Protein AF-A0A8T4FA66-F1 (afdb_monomer)

Nearest PDB structures (foldseek):
  6ud7-assembly1_A  TM=5.013E-01  e=2.055E-01  Homo sapiens
  6ue5-assembly1_A  TM=5.269E-01  e=3.145E-01  Homo sapiens
  5u9l-assembly1_A  TM=4.409E-01  e=9.986E-01  Arabidopsis thaliana
  8ow0-assembly1_P  TM=2.609E-01  e=1.438E+00  Saccharomyces cerevisiae

Sequence (186 aa):
MLCRDSMGVPYEITLELRCDGKPYGRVGERCGWQLARLAHGMTAARQDGDAHEAWPDPDDRFPGAADDGGELFAFRHRSRSIGMRGGELSCRLQTIRTWMPAQGHGHGEWRLMRRAFLEAWGSAGVGRRAVLTSGELGAFVADLVEEAEQRLGARYVGESAAVRAVCTEKQRNSNLIHEAGIAMRP

pLDDT: mean 71.39, std 19.0, range [23.16, 93.12]

Solvent-accessible surface area (backbone atoms only — not comparable to full-atom values): 10651 Å² total; per-residue (Å²): 118,77,63,39,47,102,84,68,45,53,30,52,28,30,36,34,33,26,44,91,88,38,87,34,31,45,22,19,74,52,36,28,52,62,46,52,53,47,34,51,36,34,54,47,27,55,68,37,68,74,43,39,78,81,29,72,52,59,42,40,19,52,59,72,86,86,62,85,47,49,77,79,47,74,27,47,39,85,69,90,61,92,82,67,64,53,8,34,42,33,31,33,40,40,66,43,82,43,79,41,77,41,96,62,98,58,77,52,46,81,39,81,44,38,38,36,41,38,36,39,33,23,54,85,70,56,72,47,61,34,79,28,41,33,58,57,47,37,50,55,39,44,53,49,47,50,52,41,51,53,52,58,71,74,52,74,83,87,71,78,43,74,32,78,44,75,54,67,87,56,74,82,85,68,87,79,80,87,80,93,73,86,81,82,77,135

Secondary structure (DSSP, 8-state):
--SB-TTS-B--EEEEEEETTEEEEEE-TT-HHHHHHHHHHHHHHHH-HHHHHH--SGGG--S-TTSSS-EEEEEE----STT----EEEEEEEEEEEEEPPSSSSPPEEEEEEEEEEEEE-TTS-EEEEEE-HHHHHHHHHHHHHHHHHHHHT--TT-PEEEEEEE----S--S-----------

Structure (mmCIF, N/CA/C/O backbone):
data_AF-A0A8T4FA66-F1
#
_entry.id   AF-A0A8T4FA66-F1
#
loop_
_atom_site.group_PDB
_atom_site.id
_atom_site.type_symbol
_atom_site.label_atom_id
_atom_site.label_alt_id
_atom_site.label_comp_id
_atom_site.label_asym_id
_atom_site.label_entity_id
_atom_site.label_seq_id
_atom_site.pdbx_PDB_ins_code
_atom_site.Cartn_x
_atom_site.Cartn_y
_atom_site.Cartn_z
_atom_site.occupancy
_atom_site.B_iso_or_equiv
_atom_site.auth_seq_id
_atom_site.auth_comp_id
_atom_site.auth_asym_id
_atom_site.auth_atom_id
_atom_site.pdbx_PDB_model_num
ATOM 1 N N . MET A 1 1 ? -22.210 11.579 13.241 1.00 43.28 1 MET A N 1
ATOM 2 C CA . MET A 1 1 ? -21.312 12.358 12.367 1.00 43.28 1 MET A CA 1
ATOM 3 C C . MET A 1 1 ? -20.501 11.341 11.581 1.00 43.28 1 MET A C 1
ATOM 5 O O . MET A 1 1 ? -19.884 10.496 12.214 1.00 43.28 1 MET A O 1
ATOM 9 N N . LEU A 1 2 ? -20.640 11.298 10.252 1.00 45.88 2 LEU A N 1
ATOM 10 C CA . LEU A 1 2 ? -19.888 10.369 9.398 1.00 45.88 2 LEU A CA 1
ATOM 11 C C . LEU A 1 2 ? -18.394 10.573 9.687 1.00 45.88 2 LEU A C 1
ATOM 13 O O . LEU A 1 2 ? -17.945 11.714 9.659 1.00 45.88 2 LEU A O 1
ATOM 17 N N . CYS A 1 3 ? -17.640 9.509 9.983 1.00 55.06 3 CYS A N 1
ATOM 18 C CA . CYS A 1 3 ? -16.186 9.559 10.216 1.00 55.06 3 CYS A CA 1
ATOM 19 C C . CYS A 1 3 ? -15.411 9.789 8.906 1.00 55.06 3 CYS A C 1
ATOM 21 O O . CYS A 1 3 ? -14.439 9.098 8.597 1.00 55.06 3 CYS A O 1
ATOM 23 N N . ARG A 1 4 ? -15.902 10.729 8.107 1.00 58.22 4 ARG A N 1
ATOM 24 C CA . ARG A 1 4 ? -15.324 11.218 6.873 1.00 58.22 4 ARG A CA 1
ATOM 25 C C . ARG A 1 4 ? -14.797 12.621 7.153 1.00 58.22 4 ARG A C 1
ATOM 27 O O . ARG A 1 4 ? -15.407 13.363 7.923 1.00 58.22 4 ARG A O 1
ATOM 34 N N . ASP A 1 5 ? -13.652 12.966 6.584 1.00 57.50 5 ASP A N 1
ATOM 35 C CA . ASP A 1 5 ? -13.175 14.345 6.626 1.00 57.50 5 ASP A CA 1
ATOM 36 C C . ASP A 1 5 ? -14.114 15.277 5.831 1.00 57.50 5 ASP A C 1
ATOM 38 O O . ASP A 1 5 ? -15.107 14.850 5.233 1.00 57.50 5 ASP A O 1
ATOM 42 N N . SER A 1 6 ? -13.806 16.573 5.812 1.00 53.62 6 SER A N 1
ATOM 43 C CA . SER A 1 6 ? -14.561 17.572 5.043 1.00 53.62 6 SER A CA 1
ATOM 44 C C . SER A 1 6 ? -14.588 17.305 3.530 1.00 53.62 6 SER A C 1
ATOM 46 O O . SER A 1 6 ? -15.354 17.951 2.823 1.00 53.62 6 SER A O 1
ATOM 48 N N . MET A 1 7 ? -13.770 16.370 3.038 1.00 57.56 7 MET A N 1
ATOM 49 C CA . MET A 1 7 ? -13.694 15.930 1.644 1.00 57.56 7 MET A CA 1
ATOM 50 C C . MET A 1 7 ? -14.422 14.596 1.411 1.00 57.56 7 MET A C 1
ATOM 52 O O . MET A 1 7 ? -14.402 14.068 0.302 1.00 57.56 7 MET A O 1
ATOM 56 N N . GLY A 1 8 ? -15.074 14.032 2.433 1.00 60.72 8 GLY A N 1
ATOM 57 C CA . GLY A 1 8 ? -15.782 12.762 2.326 1.00 60.72 8 GLY A CA 1
ATOM 58 C C . GLY A 1 8 ? -14.889 11.524 2.478 1.00 60.72 8 GLY A C 1
ATOM 59 O O . GLY A 1 8 ? -15.385 10.420 2.254 1.00 60.72 8 GLY A O 1
ATOM 60 N N . VAL A 1 9 ? -13.620 11.660 2.879 1.00 60.72 9 VAL A N 1
ATOM 61 C CA . VAL A 1 9 ? -12.661 10.546 2.967 1.00 60.72 9 VAL A CA 1
ATOM 62 C C . VAL A 1 9 ? -12.698 9.892 4.354 1.00 60.72 9 VAL A C 1
ATOM 64 O O . VAL A 1 9 ? -12.578 10.598 5.357 1.00 60.72 9 VAL A O 1
ATOM 67 N N . PRO A 1 10 ? -12.829 8.554 4.448 1.00 60.53 10 PRO A N 1
ATOM 68 C CA . PRO A 1 10 ? -12.681 7.793 5.687 1.00 60.53 10 PRO A CA 1
ATOM 69 C C . PRO A 1 10 ? -11.457 8.197 6.509 1.00 60.53 10 PRO A C 1
ATOM 71 O O . PRO A 1 10 ? -10.326 8.102 6.039 1.00 60.53 10 PRO A O 1
ATOM 74 N N . TYR A 1 11 ? -11.666 8.619 7.752 1.00 63.75 11 TYR A N 1
ATOM 75 C CA . TYR A 1 11 ? -10.594 9.205 8.553 1.00 63.75 11 TYR A CA 1
ATOM 76 C C . TYR A 1 11 ? -10.276 8.384 9.819 1.00 63.75 11 TYR A C 1
ATOM 78 O O . TYR A 1 11 ? -9.102 8.222 10.138 1.00 63.75 11 TYR A O 1
ATOM 86 N N . GLU A 1 12 ? -11.265 7.779 10.493 1.00 68.25 12 GLU A N 1
ATOM 87 C CA . GLU A 1 12 ? -11.091 6.950 11.709 1.00 68.25 12 GLU A CA 1
ATOM 88 C C . GLU A 1 12 ? -11.005 5.450 11.403 1.00 68.25 12 GLU A C 1
ATOM 90 O O . GLU A 1 12 ? -11.865 4.651 11.780 1.00 68.25 12 GLU A O 1
ATOM 95 N N . ILE A 1 13 ? -9.939 5.064 10.708 1.00 75.06 13 ILE A N 1
ATOM 96 C CA . ILE A 1 13 ? -9.615 3.655 10.466 1.00 75.06 13 ILE A CA 1
ATOM 97 C C . ILE A 1 13 ? -8.474 3.254 11.392 1.00 75.06 13 ILE A C 1
ATOM 99 O O . ILE A 1 13 ? -7.490 3.987 11.492 1.00 75.06 13 ILE A O 1
ATOM 103 N N . THR A 1 14 ? -8.618 2.101 12.043 1.00 81.25 14 THR A N 1
ATOM 104 C CA . THR A 1 14 ? -7.542 1.397 12.749 1.00 81.25 14 THR A CA 1
ATOM 105 C C . THR A 1 14 ? -7.338 0.056 12.059 1.00 81.25 14 THR A C 1
ATOM 107 O O . THR A 1 14 ? -8.295 -0.673 11.806 1.00 81.25 14 THR A O 1
ATOM 110 N N . LEU A 1 15 ? -6.095 -0.301 11.761 1.00 81.69 15 LEU A N 1
ATOM 111 C CA . LEU A 1 15 ? -5.782 -1.572 11.118 1.00 81.69 15 LEU A CA 1
ATOM 112 C C . LEU A 1 15 ? -5.568 -2.660 12.172 1.00 81.69 15 LEU A C 1
ATOM 114 O O . LEU A 1 15 ? -4.794 -2.491 13.112 1.00 81.69 15 LEU A O 1
ATOM 118 N N . GLU A 1 16 ? -6.224 -3.798 11.996 1.00 82.81 16 GLU A N 1
ATOM 119 C CA . GLU A 1 16 ? -5.928 -5.055 12.671 1.00 82.81 16 GLU A CA 1
ATOM 120 C C . GLU A 1 16 ? -5.018 -5.897 11.781 1.00 82.81 16 GLU A C 1
ATOM 122 O O . GLU A 1 16 ? -5.417 -6.365 10.715 1.00 82.81 16 GLU A O 1
ATOM 127 N N . LEU A 1 17 ? -3.792 -6.128 12.237 1.00 79.31 17 LEU A N 1
ATOM 128 C CA . LEU A 1 17 ? -2.862 -7.023 11.568 1.00 79.31 17 LEU A CA 1
ATOM 129 C C . LEU A 1 17 ? -3.240 -8.470 11.885 1.00 79.31 17 LEU A C 1
ATOM 131 O O . LEU A 1 17 ? -3.469 -8.818 13.051 1.00 79.31 17 LEU A O 1
ATOM 135 N N . ARG A 1 18 ? -3.255 -9.329 10.865 1.00 79.69 18 ARG A N 1
ATOM 136 C CA . ARG A 1 18 ? -3.437 -10.778 11.011 1.00 79.69 18 ARG A CA 1
ATOM 137 C C . ARG A 1 18 ? -2.313 -11.533 10.308 1.00 79.69 18 ARG A C 1
ATOM 139 O O . ARG A 1 18 ? -1.946 -11.196 9.187 1.00 79.69 18 ARG A O 1
ATOM 146 N N . CYS A 1 19 ? -1.812 -12.578 10.958 1.00 72.62 19 CYS A N 1
ATOM 147 C CA . CYS A 1 19 ? -0.835 -13.520 10.409 1.00 72.62 19 CYS A CA 1
ATOM 148 C C . CYS A 1 19 ? -1.445 -14.919 10.499 1.00 72.62 19 CYS A C 1
ATOM 150 O O . CYS A 1 19 ? -1.882 -15.314 11.580 1.00 72.62 19 CYS A O 1
ATOM 152 N N . ASP A 1 20 ? -1.536 -15.638 9.380 1.00 75.81 20 ASP A N 1
ATOM 153 C CA . ASP A 1 20 ? -2.126 -16.989 9.314 1.00 75.81 20 ASP A CA 1
ATOM 154 C C . ASP A 1 20 ? -3.518 -17.070 9.965 1.00 75.81 20 ASP A C 1
ATOM 156 O O . ASP A 1 20 ? -3.844 -17.973 10.736 1.00 75.81 20 ASP A O 1
ATOM 160 N N . GLY A 1 21 ? -4.331 -16.036 9.729 1.00 71.00 21 GLY A N 1
ATOM 161 C CA . GLY A 1 21 ? -5.666 -15.913 10.306 1.00 71.00 21 GLY A CA 1
ATOM 162 C C . GLY A 1 21 ? -5.701 -15.587 11.804 1.00 71.00 21 GLY A C 1
ATOM 163 O O . GLY A 1 21 ? -6.797 -15.397 12.326 1.00 71.00 21 GLY A O 1
ATOM 164 N N . LYS A 1 22 ? -4.567 -15.451 12.502 1.00 72.38 22 LYS A N 1
ATOM 165 C CA . LYS A 1 22 ? -4.496 -15.092 13.929 1.00 72.38 22 LYS A CA 1
ATOM 166 C C . LYS A 1 22 ? -4.246 -13.590 14.120 1.00 72.38 22 LYS A C 1
ATOM 168 O O . LYS A 1 22 ? -3.501 -13.004 13.333 1.00 72.38 22 LYS A O 1
ATOM 173 N N . PRO A 1 23 ? -4.836 -12.945 15.147 1.00 77.56 23 PRO A N 1
ATOM 174 C CA . PRO A 1 23 ? -4.519 -11.561 15.489 1.00 77.56 23 PRO A CA 1
ATOM 175 C C . PRO A 1 23 ? -3.025 -11.390 15.766 1.00 77.56 23 PRO A C 1
ATOM 177 O O . PRO A 1 23 ? -2.442 -12.146 16.539 1.00 77.56 23 PRO A O 1
ATOM 180 N N . TYR A 1 24 ? -2.424 -10.395 15.127 1.00 72.06 24 TYR A N 1
ATOM 181 C CA . TYR A 1 24 ? -0.988 -10.139 15.168 1.00 72.06 24 TYR A CA 1
ATOM 182 C C . TYR A 1 24 ? -0.663 -8.773 15.788 1.00 72.06 24 TYR A C 1
ATOM 184 O O . TYR A 1 24 ? 0.338 -8.623 16.487 1.00 72.06 24 TYR A O 1
ATOM 192 N N . GLY A 1 25 ? -1.536 -7.780 15.603 1.00 76.19 25 GLY A N 1
ATOM 193 C CA . GLY A 1 25 ? -1.386 -6.456 16.199 1.00 76.19 25 GLY A CA 1
ATOM 194 C C . GLY A 1 25 ? -2.488 -5.490 15.777 1.00 76.19 25 GLY A C 1
ATOM 195 O O . GLY A 1 25 ? -3.351 -5.829 14.972 1.00 76.19 25 GLY A O 1
ATOM 196 N N . ARG A 1 26 ? -2.448 -4.274 16.322 1.00 81.81 26 ARG A N 1
ATOM 197 C CA . ARG A 1 26 ? -3.286 -3.145 15.901 1.00 81.81 26 ARG A CA 1
ATOM 198 C C . ARG A 1 26 ? -2.402 -1.945 15.620 1.00 81.81 26 ARG A C 1
ATOM 200 O O . ARG A 1 26 ? -1.491 -1.695 16.405 1.00 81.81 26 ARG A O 1
ATOM 207 N N . VAL A 1 27 ? -2.652 -1.229 14.528 1.00 78.44 27 VAL A N 1
ATOM 208 C CA . VAL A 1 27 ? -1.818 -0.104 14.080 1.00 78.44 27 VAL A CA 1
ATOM 209 C C . VAL A 1 27 ? -2.643 1.001 13.437 1.00 78.44 27 VAL A C 1
ATOM 211 O O . VAL A 1 27 ? -3.772 0.775 13.009 1.00 78.44 27 VAL A O 1
ATOM 214 N N . GLY A 1 28 ? -2.044 2.189 13.324 1.00 72.44 28 GLY A N 1
ATOM 215 C CA . GLY A 1 28 ? -2.547 3.233 12.438 1.00 72.44 28 GLY A CA 1
ATOM 216 C C . GLY A 1 28 ? -3.890 3.795 12.873 1.00 72.44 28 GLY A C 1
ATOM 217 O O . GLY A 1 28 ? -4.814 3.812 12.077 1.00 72.44 28 GLY A O 1
ATOM 218 N N . GLU A 1 29 ? -4.010 4.263 14.114 1.00 71.00 29 GLU A N 1
ATOM 219 C CA . GLU A 1 29 ? -5.183 5.042 14.518 1.00 71.00 29 GLU A CA 1
ATOM 220 C C . GLU A 1 29 ? -5.330 6.268 13.609 1.00 71.00 29 GLU A C 1
ATOM 222 O O . GLU A 1 29 ? -4.410 7.085 13.503 1.00 71.00 29 GLU A O 1
ATOM 227 N N . ARG A 1 30 ? -6.501 6.399 12.982 1.00 72.81 30 ARG A N 1
ATOM 228 C CA . ARG A 1 30 ? -6.841 7.483 12.050 1.00 72.81 30 ARG A CA 1
ATOM 229 C C . ARG A 1 30 ? -6.016 7.469 10.750 1.00 72.81 30 ARG A C 1
ATOM 231 O O . ARG A 1 30 ? -5.709 8.522 10.193 1.00 72.81 30 ARG A O 1
ATOM 238 N N . CYS A 1 31 ? -5.635 6.285 10.261 1.00 78.00 31 CYS A N 1
ATOM 239 C CA . CYS A 1 31 ? -4.788 6.143 9.066 1.00 78.00 31 CYS A CA 1
ATOM 240 C C . CYS A 1 31 ? -5.527 6.251 7.720 1.00 78.00 31 CYS A C 1
ATOM 242 O O . CYS A 1 31 ? -4.887 6.207 6.670 1.00 78.00 31 CYS A O 1
ATOM 244 N N . GLY A 1 32 ? -6.853 6.408 7.733 1.00 77.56 32 GLY A N 1
ATOM 245 C CA . GLY A 1 32 ? -7.694 6.297 6.540 1.00 77.56 32 GLY A CA 1
ATOM 246 C C . GLY A 1 32 ? -7.316 7.233 5.395 1.00 77.56 32 GLY A C 1
ATOM 247 O O . GLY A 1 32 ? -7.138 6.793 4.260 1.00 77.56 32 GLY A O 1
ATOM 248 N N . TRP A 1 33 ? -7.068 8.504 5.711 1.00 79.44 33 TRP A N 1
ATOM 249 C CA . TRP A 1 33 ? -6.617 9.486 4.724 1.00 79.44 33 TRP A CA 1
ATOM 250 C C . TRP A 1 33 ? -5.273 9.103 4.086 1.00 79.44 33 TRP A C 1
ATOM 252 O O . TRP A 1 33 ? -5.082 9.265 2.883 1.00 79.44 33 TRP A O 1
ATOM 262 N N . GLN A 1 34 ? -4.342 8.554 4.873 1.00 83.38 34 GLN A N 1
ATOM 263 C CA . GLN A 1 34 ? -3.030 8.151 4.367 1.00 83.38 34 GLN A CA 1
ATOM 264 C C . GLN A 1 34 ? -3.130 6.930 3.442 1.00 83.38 34 GLN A C 1
ATOM 266 O O . GLN A 1 34 ? -2.416 6.888 2.442 1.00 83.38 34 GLN A O 1
ATOM 271 N N . LEU A 1 35 ? -4.033 5.984 3.731 1.00 83.50 35 LEU A N 1
ATOM 272 C CA . LEU A 1 35 ? -4.330 4.847 2.850 1.00 83.50 35 LEU A CA 1
ATOM 273 C C . LEU A 1 35 ? -4.950 5.306 1.527 1.00 83.50 35 LEU A C 1
ATOM 275 O O . LEU A 1 35 ? -4.456 4.936 0.466 1.00 83.50 35 LEU A O 1
ATOM 279 N N . ALA A 1 36 ? -5.966 6.171 1.580 1.00 84.44 36 ALA A N 1
ATOM 280 C CA . ALA A 1 36 ? -6.614 6.706 0.383 1.00 84.44 36 ALA A CA 1
ATOM 281 C C . ALA A 1 36 ? -5.631 7.506 -0.490 1.00 84.44 36 ALA A C 1
ATOM 283 O O . ALA A 1 36 ? -5.560 7.309 -1.705 1.00 84.44 36 ALA A O 1
ATOM 284 N N . ARG A 1 37 ? -4.802 8.359 0.131 1.00 86.69 37 ARG A N 1
ATOM 285 C CA . ARG A 1 37 ? -3.749 9.106 -0.571 1.00 86.69 37 ARG A CA 1
ATOM 286 C C . ARG A 1 37 ? -2.736 8.172 -1.233 1.00 86.69 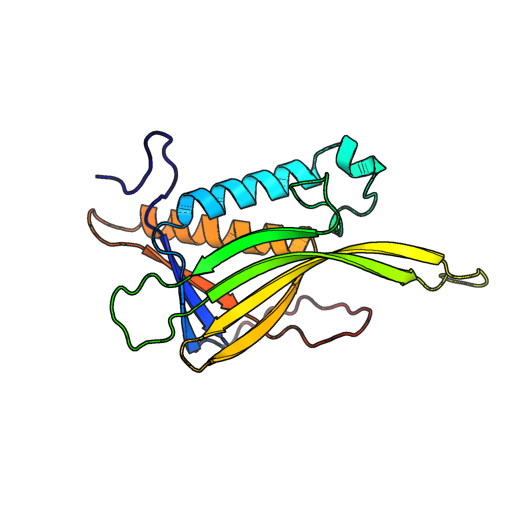37 ARG A C 1
ATOM 288 O O . ARG A 1 37 ? -2.316 8.434 -2.357 1.00 86.69 37 ARG A O 1
ATOM 295 N N . LEU A 1 38 ? -2.340 7.098 -0.550 1.00 89.56 38 LEU A N 1
ATOM 296 C CA . LEU A 1 38 ? -1.414 6.113 -1.100 1.00 89.56 38 LEU A CA 1
ATOM 297 C C . LEU A 1 38 ? -2.034 5.350 -2.277 1.00 89.56 38 LEU A C 1
ATOM 299 O O . LEU A 1 38 ? -1.375 5.228 -3.303 1.00 89.56 38 LEU A O 1
ATOM 303 N N . ALA A 1 39 ? -3.289 4.903 -2.172 1.00 89.25 39 ALA A N 1
ATOM 304 C CA . ALA A 1 39 ? -4.000 4.223 -3.260 1.00 89.25 39 ALA A CA 1
ATOM 305 C C . ALA A 1 39 ? -4.048 5.085 -4.532 1.00 89.25 39 ALA A C 1
ATOM 307 O O . ALA A 1 39 ? -3.729 4.625 -5.634 1.00 89.25 39 ALA A O 1
ATOM 308 N N . HIS A 1 40 ? -4.382 6.368 -4.365 1.00 88.38 40 HIS A N 1
ATOM 309 C CA . HIS A 1 40 ? -4.397 7.324 -5.465 1.00 88.38 40 HIS A CA 1
ATOM 310 C C . HIS A 1 40 ? -2.996 7.528 -6.059 1.00 88.38 40 HIS A C 1
ATOM 312 O O . HIS A 1 40 ? -2.827 7.456 -7.273 1.00 88.38 40 HIS A O 1
ATOM 318 N N . GLY A 1 41 ? -1.976 7.696 -5.211 1.00 89.50 41 GLY A N 1
ATOM 319 C CA . GLY A 1 41 ? -0.586 7.837 -5.648 1.00 89.50 41 GLY A CA 1
ATOM 320 C C . GLY A 1 41 ? -0.052 6.613 -6.400 1.00 89.50 41 GLY A C 1
ATOM 321 O O . GLY A 1 41 ? 0.636 6.776 -7.402 1.00 89.50 41 GLY A O 1
ATOM 322 N N . MET A 1 42 ? -0.396 5.395 -5.967 1.00 90.94 42 MET A N 1
ATOM 323 C CA . MET A 1 42 ? -0.040 4.157 -6.675 1.00 90.94 42 MET A CA 1
ATOM 324 C C . MET A 1 42 ? -0.686 4.098 -8.062 1.00 90.94 42 MET A C 1
ATOM 326 O O . MET A 1 42 ? -0.027 3.742 -9.036 1.00 90.94 42 MET A O 1
ATOM 330 N N . THR A 1 43 ? -1.960 4.483 -8.160 1.00 89.50 43 THR A N 1
ATOM 331 C CA . THR A 1 43 ? -2.686 4.525 -9.437 1.00 89.50 43 THR A CA 1
ATOM 332 C C . THR A 1 43 ? -2.060 5.544 -10.385 1.00 89.50 43 THR A C 1
ATOM 334 O O . THR A 1 43 ? -1.745 5.207 -11.525 1.00 89.50 43 THR A O 1
ATOM 337 N N . ALA A 1 44 ? -1.809 6.760 -9.890 1.00 88.25 44 ALA A N 1
ATOM 338 C CA . ALA A 1 44 ? -1.185 7.828 -10.660 1.00 88.25 44 ALA A CA 1
ATOM 339 C C . ALA A 1 44 ? 0.214 7.427 -11.148 1.00 88.25 44 ALA A C 1
ATOM 341 O O . ALA A 1 44 ? 0.481 7.512 -12.339 1.00 88.25 44 ALA A O 1
ATOM 342 N N . ALA A 1 45 ? 1.072 6.891 -10.274 1.00 88.25 45 ALA A N 1
ATOM 343 C CA . ALA A 1 45 ? 2.435 6.495 -10.637 1.00 88.25 45 ALA A CA 1
ATOM 344 C C . ALA A 1 45 ? 2.489 5.425 -11.741 1.00 88.25 45 ALA A C 1
ATOM 346 O O . ALA A 1 45 ? 3.432 5.387 -12.526 1.00 88.25 45 ALA A O 1
ATOM 347 N N . ARG A 1 46 ? 1.484 4.545 -11.816 1.00 86.81 46 ARG A N 1
ATOM 348 C CA . ARG A 1 46 ? 1.408 3.514 -12.861 1.00 86.81 46 ARG A CA 1
ATOM 349 C C . ARG A 1 46 ? 0.934 4.067 -14.207 1.00 86.81 46 ARG A C 1
ATOM 351 O O . ARG A 1 46 ? 1.306 3.506 -15.238 1.00 86.81 46 ARG A O 1
ATOM 358 N N . GLN A 1 47 ? 0.126 5.126 -14.183 1.00 84.88 47 GLN A N 1
ATOM 359 C CA . GLN A 1 47 ? -0.437 5.793 -15.362 1.00 84.88 47 GLN A CA 1
ATOM 360 C C . GLN A 1 47 ? 0.441 6.938 -15.887 1.00 84.88 47 GLN A C 1
ATOM 362 O O . GLN A 1 47 ? 0.304 7.308 -17.050 1.00 84.88 47 GLN A O 1
ATOM 367 N N . ASP A 1 48 ? 1.315 7.489 -15.045 1.00 78.25 48 ASP A N 1
ATOM 368 C CA . ASP A 1 48 ? 2.185 8.613 -15.376 1.00 78.25 48 ASP A CA 1
ATOM 369 C C . ASP A 1 48 ? 3.189 8.250 -16.483 1.00 78.25 48 ASP A C 1
ATOM 371 O O . ASP A 1 48 ? 3.927 7.262 -16.391 1.00 78.25 48 ASP A O 1
ATOM 375 N N . GLY A 1 49 ? 3.190 9.063 -17.540 1.00 66.31 49 GLY A N 1
ATOM 376 C CA . GLY A 1 49 ? 4.059 8.906 -18.701 1.00 66.31 49 GLY A CA 1
ATOM 377 C C . GLY A 1 49 ? 5.519 9.224 -18.389 1.00 66.31 49 GLY A C 1
ATOM 378 O O . GLY A 1 49 ? 6.400 8.563 -18.925 1.00 66.31 49 GLY A O 1
ATOM 379 N N . ASP A 1 50 ? 5.800 10.137 -17.460 1.00 68.44 50 ASP A N 1
ATOM 380 C CA . ASP A 1 50 ? 7.184 10.490 -17.116 1.00 68.44 50 ASP A CA 1
ATOM 381 C C . ASP A 1 50 ? 7.847 9.367 -16.297 1.00 68.44 50 ASP A C 1
ATOM 383 O O . ASP A 1 50 ? 9.020 9.028 -16.476 1.00 68.44 50 ASP A O 1
ATOM 387 N N . ALA A 1 51 ? 7.064 8.690 -15.449 1.00 67.56 51 ALA A N 1
ATOM 388 C CA . ALA A 1 51 ? 7.502 7.480 -14.757 1.00 67.56 51 ALA A CA 1
ATOM 389 C C . ALA A 1 51 ? 7.772 6.312 -15.723 1.00 67.56 51 ALA A C 1
ATOM 391 O O . ALA A 1 51 ? 8.533 5.410 -15.371 1.00 67.56 51 ALA A O 1
ATOM 392 N N . HIS A 1 52 ? 7.183 6.318 -16.925 1.00 67.75 52 HIS A N 1
ATOM 393 C CA . HIS A 1 52 ? 7.407 5.294 -17.946 1.00 67.75 52 HIS A CA 1
ATOM 394 C C . HIS A 1 52 ? 8.837 5.327 -18.492 1.00 67.75 52 HIS A C 1
ATOM 396 O O . HIS A 1 52 ? 9.433 4.268 -18.683 1.00 67.75 52 HIS A O 1
ATOM 402 N N . GLU A 1 53 ? 9.395 6.521 -18.712 1.00 75.19 53 GLU A N 1
ATOM 403 C CA . GLU A 1 53 ? 10.754 6.669 -19.244 1.00 75.19 53 GLU A CA 1
ATOM 404 C C . GLU A 1 53 ? 11.814 6.235 -18.223 1.00 75.19 53 GLU A C 1
ATOM 406 O O . GLU A 1 53 ? 12.759 5.527 -18.570 1.00 75.19 53 GLU A O 1
ATOM 411 N N . ALA A 1 54 ? 11.636 6.603 -16.950 1.00 79.69 54 ALA A N 1
ATOM 412 C CA . ALA A 1 54 ? 12.563 6.230 -15.880 1.00 79.69 54 ALA A CA 1
ATOM 413 C C . ALA A 1 54 ? 12.396 4.771 -15.412 1.00 79.69 54 ALA A C 1
ATOM 415 O O . ALA A 1 54 ? 13.377 4.123 -15.045 1.00 79.69 54 ALA A O 1
ATOM 416 N N . TRP A 1 55 ? 11.163 4.249 -15.423 1.00 86.31 55 TRP A N 1
ATOM 417 C CA . TRP A 1 55 ? 10.805 2.901 -14.969 1.00 86.31 55 TRP A CA 1
ATOM 418 C C . TRP A 1 55 ? 9.903 2.208 -16.009 1.00 86.31 55 TRP A C 1
ATOM 420 O O . TRP A 1 55 ? 8.668 2.216 -15.890 1.00 86.31 55 TRP A O 1
ATOM 430 N N . PRO A 1 56 ? 10.508 1.577 -17.037 1.00 83.19 56 PRO A N 1
ATOM 431 C CA . PRO A 1 56 ? 9.765 0.967 -18.140 1.00 83.19 56 PRO A CA 1
ATOM 432 C C . PRO A 1 56 ? 8.817 -0.142 -17.682 1.00 83.19 56 PRO A C 1
ATOM 434 O O . PRO A 1 56 ? 7.692 -0.239 -18.178 1.00 83.19 56 PRO A O 1
ATOM 437 N N . ASP A 1 57 ? 9.234 -0.947 -16.702 1.00 86.25 57 ASP A N 1
ATOM 438 C CA . ASP A 1 57 ? 8.392 -1.978 -16.103 1.00 86.25 57 ASP A CA 1
ATOM 439 C C . ASP A 1 57 ? 7.307 -1.328 -15.217 1.00 86.25 57 ASP A C 1
ATOM 441 O O . ASP A 1 57 ? 7.643 -0.617 -14.264 1.00 86.25 57 ASP A O 1
ATOM 445 N N . PRO A 1 58 ? 6.002 -1.539 -15.491 1.00 87.69 58 PRO A N 1
ATOM 446 C CA . PRO A 1 58 ? 4.928 -1.014 -14.645 1.00 87.69 58 PRO A CA 1
ATOM 447 C C . PRO A 1 58 ? 5.024 -1.469 -13.183 1.00 87.69 58 PRO A C 1
ATOM 449 O O . PRO A 1 58 ? 4.551 -0.757 -12.294 1.00 87.69 58 PRO A O 1
ATOM 452 N N . ASP A 1 59 ? 5.649 -2.614 -12.910 1.00 89.44 59 ASP A N 1
ATOM 453 C CA . ASP A 1 59 ? 5.827 -3.141 -11.559 1.00 89.44 59 ASP A CA 1
ATOM 454 C C . ASP A 1 59 ? 6.961 -2.479 -10.769 1.00 89.44 59 ASP A C 1
ATOM 456 O O . ASP A 1 59 ? 7.044 -2.666 -9.551 1.00 89.44 59 ASP A O 1
ATOM 460 N N . ASP A 1 60 ? 7.739 -1.609 -11.415 1.00 89.62 60 ASP A N 1
ATOM 461 C CA . ASP A 1 60 ? 8.747 -0.752 -10.788 1.00 89.62 60 ASP A CA 1
ATOM 462 C C . ASP A 1 60 ? 8.272 0.703 -10.589 1.00 89.62 60 ASP A C 1
ATOM 464 O O . ASP A 1 60 ? 9.002 1.542 -10.051 1.00 89.62 60 ASP A O 1
ATOM 468 N N . ARG A 1 61 ? 7.034 1.033 -10.982 1.00 90.25 61 ARG A N 1
ATOM 469 C CA . ARG A 1 61 ? 6.497 2.402 -10.899 1.00 90.25 61 ARG A CA 1
ATOM 470 C C . ARG A 1 61 ? 5.829 2.673 -9.557 1.00 90.25 61 ARG A C 1
ATOM 472 O O . ARG A 1 61 ? 4.710 2.230 -9.311 1.00 90.25 61 ARG A O 1
ATOM 479 N N . PHE A 1 62 ? 6.489 3.432 -8.691 1.00 89.00 62 PHE A N 1
ATOM 480 C CA . PHE A 1 62 ? 5.984 3.805 -7.365 1.00 89.00 62 PHE A CA 1
ATOM 481 C C . PHE A 1 62 ? 5.868 5.329 -7.217 1.00 89.00 62 PHE A C 1
ATOM 483 O O . PHE A 1 62 ? 6.656 6.055 -7.833 1.00 89.00 62 PHE A O 1
ATOM 490 N N . PRO A 1 63 ? 4.940 5.827 -6.374 1.00 87.06 63 PRO A N 1
ATOM 491 C CA . PRO A 1 63 ? 4.813 7.252 -6.088 1.00 87.06 63 PRO A CA 1
ATOM 492 C C . PRO A 1 63 ? 6.079 7.804 -5.416 1.00 87.06 63 PRO A C 1
ATOM 494 O O . PRO A 1 63 ? 6.760 7.094 -4.677 1.00 87.06 63 PRO A O 1
ATOM 497 N N . GLY A 1 64 ? 6.375 9.088 -5.654 1.00 72.94 64 GLY A N 1
ATOM 498 C CA . GLY A 1 64 ? 7.564 9.763 -5.111 1.00 72.94 64 GLY A CA 1
ATOM 499 C C . GLY A 1 64 ? 8.823 9.544 -5.956 1.00 72.94 64 GLY A C 1
ATOM 500 O O . GLY A 1 64 ? 9.869 9.189 -5.428 1.00 72.94 64 GLY A O 1
ATOM 501 N N . ALA A 1 65 ? 8.711 9.719 -7.275 1.00 55.25 65 ALA A N 1
ATOM 502 C CA . ALA A 1 65 ? 9.688 9.325 -8.296 1.00 55.25 65 ALA A CA 1
ATOM 503 C C . ALA A 1 65 ? 11.091 9.981 -8.237 1.00 55.25 65 ALA A C 1
ATOM 505 O O . ALA A 1 65 ? 11.908 9.668 -9.095 1.00 55.25 65 ALA A O 1
ATOM 506 N N . ALA A 1 66 ? 11.395 10.844 -7.261 1.00 54.25 66 ALA A N 1
ATOM 507 C CA . ALA A 1 66 ? 12.622 11.646 -7.273 1.00 54.25 66 ALA A CA 1
ATOM 508 C C . ALA A 1 66 ? 13.814 11.054 -6.490 1.00 54.25 66 ALA A C 1
ATOM 510 O O . ALA A 1 66 ? 14.947 11.307 -6.884 1.00 54.25 66 ALA A O 1
ATOM 511 N N . ASP A 1 67 ? 13.590 10.241 -5.448 1.00 55.47 67 ASP A N 1
ATOM 512 C CA . ASP A 1 67 ? 14.671 9.808 -4.545 1.00 55.47 67 ASP A CA 1
ATOM 513 C C . ASP A 1 67 ? 14.824 8.272 -4.485 1.00 55.47 67 ASP A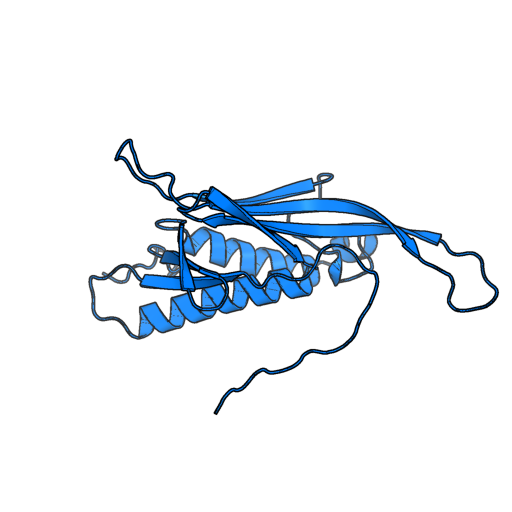 C 1
ATOM 515 O O . ASP A 1 67 ? 13.840 7.527 -4.564 1.00 55.47 67 ASP A O 1
ATOM 519 N N . ASP A 1 68 ? 16.070 7.808 -4.305 1.00 58.59 68 ASP A N 1
ATOM 520 C CA . ASP A 1 68 ? 16.594 6.419 -4.366 1.00 58.59 68 ASP A CA 1
ATOM 521 C C . ASP A 1 68 ? 15.991 5.392 -3.376 1.00 58.59 68 ASP A C 1
ATOM 523 O O . ASP A 1 68 ? 16.526 4.302 -3.149 1.00 58.59 68 ASP A O 1
ATOM 527 N N . GLY A 1 69 ? 14.848 5.702 -2.784 1.00 64.75 69 GLY A N 1
ATOM 528 C CA . GLY A 1 69 ? 14.186 4.893 -1.777 1.00 64.75 69 GLY A CA 1
ATOM 529 C C . GLY A 1 69 ? 13.688 5.768 -0.642 1.00 64.75 69 GLY A C 1
ATOM 530 O O . GLY A 1 69 ? 14.362 6.686 -0.186 1.00 64.75 69 GLY A O 1
ATOM 531 N N . GLY A 1 70 ? 12.477 5.485 -0.182 1.00 80.31 70 GLY A N 1
ATOM 532 C CA . GLY A 1 70 ?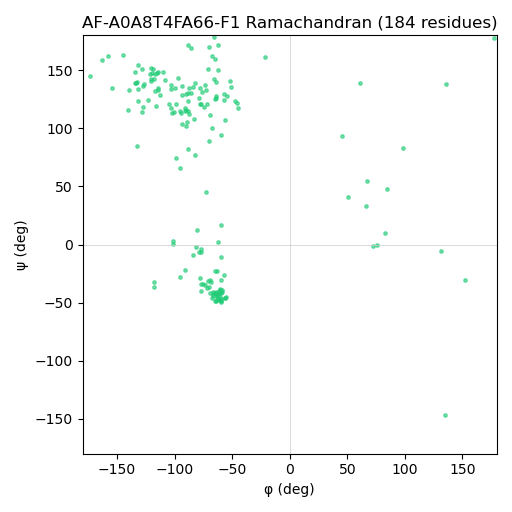 11.802 6.297 0.819 1.00 80.31 70 GLY A CA 1
ATOM 533 C C . GLY A 1 70 ? 10.724 5.509 1.542 1.00 80.31 70 GLY A C 1
ATOM 534 O O . GLY A 1 70 ? 10.290 4.446 1.096 1.00 80.31 70 GLY A O 1
ATOM 535 N N . GLU A 1 71 ? 10.298 6.014 2.693 1.00 87.75 71 GLU A N 1
ATOM 536 C CA . GLU A 1 71 ? 9.149 5.466 3.406 1.00 87.75 71 GLU A CA 1
ATOM 537 C C . GLU A 1 71 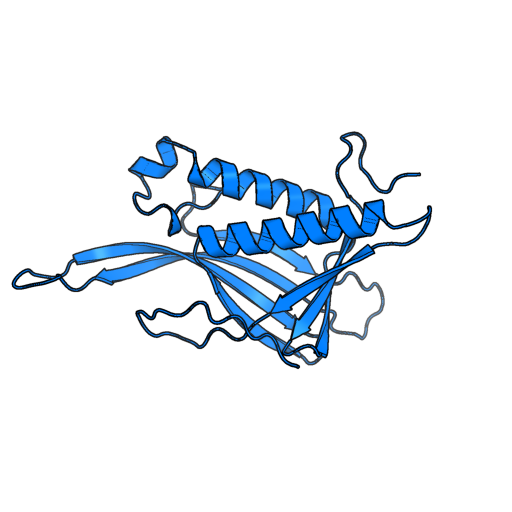? 7.858 5.873 2.685 1.00 87.75 71 GLU A C 1
ATOM 539 O O . GLU A 1 71 ? 7.555 7.057 2.563 1.00 87.75 71 GLU A O 1
ATOM 544 N N . LEU A 1 72 ? 7.092 4.889 2.207 1.00 87.56 72 LEU A N 1
ATOM 545 C CA . LEU A 1 72 ? 5.772 5.122 1.614 1.00 87.56 72 LEU A CA 1
ATOM 546 C C . LEU A 1 72 ? 4.734 5.379 2.712 1.00 87.56 72 LEU A C 1
ATOM 548 O O . LEU A 1 72 ? 3.871 6.248 2.580 1.00 87.56 72 LEU A O 1
ATOM 552 N N . PHE A 1 73 ? 4.831 4.632 3.815 1.00 87.31 73 PHE A N 1
ATOM 553 C CA . PHE A 1 73 ? 4.063 4.869 5.032 1.00 87.31 73 PHE A CA 1
ATOM 554 C C . PHE A 1 73 ? 4.672 4.145 6.237 1.00 87.31 73 PHE A C 1
ATOM 556 O O . PHE A 1 73 ? 5.347 3.125 6.093 1.00 87.31 73 PHE A O 1
ATOM 563 N N . ALA A 1 74 ? 4.342 4.625 7.435 1.00 87.94 74 ALA A N 1
ATOM 564 C CA . ALA A 1 74 ? 4.534 3.904 8.686 1.00 87.94 74 ALA A CA 1
ATOM 565 C C . ALA A 1 74 ? 3.336 4.132 9.614 1.00 87.94 74 ALA A C 1
ATOM 567 O O . ALA A 1 74 ? 3.069 5.242 10.077 1.00 87.94 74 ALA A O 1
ATOM 568 N N . PHE A 1 75 ? 2.615 3.055 9.902 1.00 86.00 75 PHE A N 1
ATOM 569 C CA . PHE A 1 75 ? 1.508 3.016 10.841 1.00 86.00 75 PHE A CA 1
ATOM 570 C C . PHE A 1 75 ? 1.969 2.363 12.134 1.00 86.00 75 PHE A C 1
ATOM 572 O O . PHE A 1 75 ? 2.322 1.188 12.170 1.00 86.00 75 PHE A O 1
ATOM 579 N N . ARG A 1 76 ? 1.932 3.125 13.222 1.00 83.44 76 ARG A N 1
ATOM 580 C CA . ARG A 1 76 ? 2.291 2.647 14.560 1.00 83.44 76 ARG A CA 1
ATOM 581 C C . ARG A 1 76 ? 1.068 2.657 15.458 1.00 83.44 76 ARG A C 1
ATOM 583 O O . ARG A 1 76 ? 0.182 3.499 15.299 1.00 83.44 76 ARG A O 1
ATOM 590 N N . HIS A 1 77 ? 1.016 1.727 16.398 1.00 71.81 77 HIS A N 1
ATOM 591 C CA . HIS A 1 77 ? 0.063 1.786 17.498 1.00 71.81 77 HIS A CA 1
ATOM 592 C C . HIS A 1 77 ? 0.352 3.011 18.378 1.00 71.81 77 HIS A C 1
ATOM 594 O O . HIS A 1 77 ? 1.484 3.185 18.838 1.00 71.81 77 HIS A O 1
ATOM 600 N N . ARG A 1 78 ? -0.650 3.851 18.656 1.00 64.56 78 ARG A N 1
ATOM 601 C CA . ARG A 1 78 ? -0.494 4.996 19.562 1.00 64.56 78 ARG A CA 1
ATOM 602 C C . ARG A 1 78 ? -1.029 4.636 20.945 1.00 64.56 78 ARG A C 1
ATOM 604 O O . ARG A 1 78 ? -2.060 5.140 21.363 1.00 64.56 78 ARG A O 1
ATOM 611 N N . SER A 1 79 ? -0.297 3.827 21.715 1.00 55.19 79 SER A N 1
ATOM 612 C CA . SER A 1 79 ? -0.612 3.766 23.150 1.00 55.19 79 SER A CA 1
ATOM 613 C C . SER A 1 79 ? 0.098 4.875 23.914 1.00 55.19 79 SER A C 1
ATOM 615 O O . SER A 1 79 ? 1.316 5.010 23.823 1.00 55.19 79 SER A O 1
ATOM 617 N N . ARG A 1 80 ? -0.651 5.613 24.741 1.00 50.06 80 ARG A N 1
ATOM 618 C CA . ARG A 1 80 ? -0.094 6.422 25.840 1.00 50.06 80 ARG A CA 1
ATOM 619 C C . ARG A 1 80 ? 0.305 5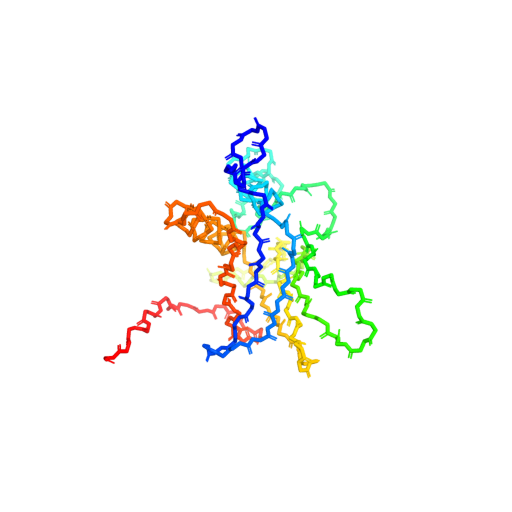.570 27.056 1.00 50.06 80 ARG A C 1
ATOM 621 O O . ARG A 1 80 ? 0.886 6.105 27.994 1.00 50.06 80 ARG A O 1
ATOM 628 N N . SER A 1 81 ? 0.001 4.267 27.072 1.00 45.97 81 SER A N 1
ATOM 629 C CA . SER A 1 81 ? 0.369 3.376 28.175 1.00 45.97 81 SER A CA 1
ATOM 630 C C . SER A 1 81 ? 1.766 2.786 27.963 1.00 45.97 81 SER A C 1
ATOM 632 O O . SER A 1 81 ? 1.979 1.955 27.075 1.00 45.97 81 SER A O 1
ATOM 634 N N . ILE A 1 82 ? 2.705 3.189 28.816 1.00 45.59 82 ILE A N 1
ATOM 635 C CA . ILE A 1 82 ? 4.026 2.571 28.974 1.00 45.59 82 ILE A CA 1
ATOM 636 C C . ILE A 1 82 ? 3.811 1.083 29.301 1.00 45.59 82 ILE A C 1
ATOM 638 O O . ILE A 1 82 ? 3.360 0.761 30.394 1.00 45.59 82 ILE A O 1
ATOM 642 N N . GLY A 1 83 ? 4.074 0.172 28.356 1.00 45.59 83 GLY A N 1
ATOM 643 C CA . GLY A 1 83 ? 4.129 -1.264 28.671 1.00 45.59 83 GLY A CA 1
ATOM 644 C C . GLY A 1 83 ? 3.789 -2.247 27.550 1.00 45.59 83 GLY A C 1
ATOM 645 O O . GLY A 1 83 ? 4.368 -3.327 27.519 1.00 45.59 83 GLY A O 1
ATOM 646 N N . MET A 1 84 ? 2.921 -1.902 26.593 1.00 48.28 84 MET A N 1
ATOM 647 C CA . MET A 1 84 ? 2.675 -2.762 25.426 1.00 48.28 84 MET A CA 1
ATOM 648 C C . MET A 1 84 ? 3.446 -2.225 24.223 1.00 48.28 84 MET A C 1
ATOM 650 O O . MET A 1 84 ? 3.134 -1.144 23.722 1.00 48.28 84 MET A O 1
ATOM 654 N N . ARG A 1 85 ? 4.440 -2.987 23.741 1.00 54.84 85 ARG A N 1
ATOM 655 C CA . ARG A 1 85 ? 4.993 -2.810 22.390 1.00 54.84 85 ARG A CA 1
ATOM 656 C C . ARG A 1 85 ? 3.841 -3.024 21.410 1.00 54.84 85 ARG A C 1
ATOM 658 O O . ARG A 1 85 ? 3.459 -4.154 21.121 1.00 54.84 85 ARG A O 1
ATOM 665 N N . GLY A 1 86 ? 3.203 -1.931 21.015 1.00 61.75 86 GLY A N 1
ATOM 666 C CA . GLY A 1 86 ? 2.124 -1.964 20.044 1.00 61.75 86 GLY A CA 1
ATOM 667 C C . GLY A 1 86 ? 2.651 -2.366 18.668 1.00 61.75 86 GLY A C 1
ATOM 668 O O . GLY A 1 86 ? 3.858 -2.340 18.428 1.00 61.75 86 GLY A O 1
ATOM 669 N N . GLY A 1 87 ? 1.746 -2.782 17.785 1.00 78.00 87 GLY A N 1
ATOM 670 C CA . GLY A 1 87 ? 2.144 -3.196 16.446 1.00 78.00 87 GLY A CA 1
ATOM 671 C C . GLY A 1 87 ? 2.728 -2.040 15.628 1.00 78.00 87 GLY A C 1
ATOM 672 O O . GLY A 1 87 ? 2.448 -0.863 15.889 1.00 78.00 87 GLY A O 1
ATOM 673 N N . GLU A 1 88 ? 3.486 -2.383 14.593 1.00 86.00 88 GLU A N 1
ATOM 674 C CA . GLU A 1 88 ? 3.910 -1.465 13.534 1.00 86.00 88 GLU A CA 1
ATOM 675 C C . GLU A 1 88 ? 3.671 -2.117 12.172 1.00 86.00 88 GLU A C 1
ATOM 677 O O . GLU A 1 88 ? 3.897 -3.311 12.003 1.00 86.00 88 GLU A O 1
ATOM 682 N N . LEU A 1 89 ? 3.199 -1.336 11.207 1.00 87.44 89 LEU A N 1
ATOM 683 C CA . LEU A 1 89 ? 3.150 -1.702 9.799 1.00 87.44 89 LEU A CA 1
ATOM 684 C C . LEU A 1 89 ? 3.810 -0.575 9.015 1.00 87.44 89 LEU A C 1
ATOM 686 O O . LEU A 1 89 ? 3.295 0.541 8.996 1.00 87.44 89 LEU A O 1
ATOM 690 N N . SER A 1 90 ? 4.940 -0.846 8.383 1.00 88.88 90 SER A N 1
ATOM 691 C CA . SER A 1 90 ? 5.680 0.141 7.606 1.00 88.88 90 SER A CA 1
ATOM 692 C C . SER A 1 90 ? 5.990 -0.391 6.220 1.00 88.88 90 SER A C 1
ATOM 694 O O . SER A 1 90 ? 6.113 -1.594 6.005 1.00 88.88 90 SER A O 1
ATOM 696 N N . CYS A 1 91 ? 6.090 0.513 5.257 1.00 90.38 91 CYS A N 1
ATOM 697 C CA . CYS A 1 91 ? 6.440 0.176 3.893 1.00 90.38 91 CYS A CA 1
ATOM 698 C C . CYS A 1 91 ? 7.525 1.119 3.406 1.00 90.38 91 CYS A C 1
ATOM 700 O O . CYS A 1 91 ? 7.351 2.341 3.404 1.00 90.38 91 CYS A O 1
ATOM 702 N N . ARG A 1 92 ? 8.640 0.542 2.966 1.00 91.25 92 ARG A N 1
ATOM 703 C CA . ARG A 1 92 ? 9.771 1.280 2.409 1.00 91.25 92 ARG A CA 1
ATOM 704 C C . ARG A 1 92 ? 10.041 0.844 0.992 1.00 91.25 92 ARG A C 1
ATOM 706 O O . ARG A 1 92 ? 9.982 -0.334 0.669 1.00 91.25 92 ARG A O 1
ATOM 713 N N . LEU A 1 93 ? 10.374 1.806 0.163 1.00 91.31 93 LEU A N 1
ATOM 714 C CA . LEU A 1 93 ? 10.762 1.586 -1.207 1.00 91.31 93 LEU A CA 1
ATOM 715 C C . LEU A 1 93 ? 12.277 1.472 -1.298 1.00 91.31 93 LEU A C 1
ATOM 717 O O . LEU A 1 93 ? 12.988 2.265 -0.683 1.00 91.31 93 LEU A O 1
ATOM 721 N N . GLN A 1 94 ? 12.762 0.508 -2.070 1.00 89.31 94 GLN A N 1
ATOM 722 C CA . GLN A 1 94 ? 14.184 0.385 -2.368 1.00 89.31 94 GLN A CA 1
ATOM 723 C C . GLN A 1 94 ? 14.398 0.139 -3.854 1.00 89.31 94 GLN A C 1
ATOM 725 O O . GLN A 1 94 ? 13.683 -0.660 -4.467 1.00 89.31 94 GLN A O 1
ATOM 730 N N . THR A 1 95 ? 15.421 0.793 -4.394 1.00 89.44 95 THR A N 1
ATOM 731 C CA . THR A 1 95 ? 15.970 0.498 -5.714 1.00 89.44 95 THR A CA 1
ATOM 732 C C . THR A 1 95 ? 17.043 -0.578 -5.579 1.00 89.44 95 THR A C 1
ATOM 734 O O . THR A 1 95 ? 18.010 -0.423 -4.834 1.00 89.44 95 THR A O 1
ATOM 737 N N . ILE A 1 96 ? 16.880 -1.683 -6.300 1.00 87.44 96 ILE A N 1
ATOM 738 C CA . ILE A 1 96 ? 17.796 -2.824 -6.298 1.00 87.44 96 ILE A CA 1
ATOM 739 C C . ILE A 1 96 ? 18.358 -3.056 -7.698 1.00 87.44 96 ILE A C 1
ATOM 741 O O . ILE A 1 96 ? 17.686 -2.839 -8.702 1.00 87.44 96 ILE A O 1
ATOM 745 N N . ARG A 1 97 ? 19.600 -3.534 -7.769 1.00 87.81 97 ARG A N 1
ATOM 746 C CA . ARG A 1 97 ? 20.215 -4.008 -9.016 1.00 87.81 97 ARG A CA 1
ATOM 747 C C . ARG A 1 97 ? 19.995 -5.505 -9.123 1.00 87.81 97 ARG A C 1
ATOM 749 O O . ARG A 1 97 ? 20.296 -6.234 -8.182 1.00 87.81 97 ARG A O 1
ATOM 756 N N . THR A 1 98 ? 19.475 -5.972 -10.247 1.00 84.88 98 THR A N 1
ATOM 757 C CA . THR A 1 98 ? 19.272 -7.399 -10.504 1.00 84.88 98 THR A CA 1
ATOM 758 C C . THR A 1 98 ? 19.807 -7.768 -11.870 1.00 84.88 98 THR A C 1
ATOM 760 O O . THR A 1 98 ? 19.583 -7.074 -12.857 1.00 84.88 98 THR A O 1
ATOM 763 N N . TRP A 1 99 ? 20.551 -8.868 -11.906 1.00 84.88 99 TRP A N 1
ATOM 764 C CA . TRP A 1 99 ? 20.993 -9.472 -13.147 1.00 84.88 99 TRP A CA 1
ATOM 765 C C . TRP A 1 99 ? 19.834 -10.242 -13.764 1.00 84.88 99 TRP A C 1
ATOM 767 O O . TRP A 1 99 ? 19.312 -11.173 -13.147 1.00 84.88 99 TRP A O 1
ATOM 777 N N . MET A 1 100 ? 19.450 -9.872 -14.978 1.00 82.81 100 MET A N 1
ATOM 778 C CA . MET A 1 100 ? 18.482 -10.626 -15.748 1.00 82.81 100 MET A CA 1
ATOM 779 C C . MET A 1 100 ? 19.209 -11.523 -16.747 1.00 82.81 100 MET A C 1
ATOM 781 O O . MET A 1 100 ? 19.955 -11.016 -17.589 1.00 82.81 100 MET A O 1
ATOM 785 N N . PRO A 1 101 ? 19.019 -12.850 -16.683 1.00 84.25 101 PRO A N 1
ATOM 786 C CA . PRO A 1 101 ? 19.595 -13.742 -17.674 1.00 84.25 101 PRO A CA 1
ATOM 787 C C . PRO A 1 101 ? 18.959 -13.478 -19.044 1.00 84.25 101 PRO A C 1
ATOM 789 O O . PRO A 1 101 ? 17.755 -13.235 -19.144 1.00 84.25 101 PRO A O 1
ATOM 792 N N . ALA A 1 102 ? 19.758 -13.552 -20.108 1.00 84.69 102 ALA A N 1
ATOM 793 C CA . ALA A 1 102 ? 19.224 -13.498 -21.461 1.00 84.69 102 ALA A CA 1
ATOM 794 C C . ALA A 1 102 ? 18.330 -14.713 -21.723 1.00 84.69 102 ALA A C 1
ATOM 796 O O . ALA A 1 102 ? 18.664 -15.840 -21.351 1.00 84.69 102 ALA A O 1
ATOM 797 N N . GLN A 1 103 ? 17.216 -14.501 -22.418 1.00 76.75 103 GLN A N 1
ATOM 798 C CA . GLN A 1 103 ? 16.395 -15.602 -22.914 1.00 76.75 103 GLN A CA 1
ATOM 799 C C . GLN A 1 103 ? 16.993 -16.122 -24.229 1.00 76.75 103 GLN A C 1
ATOM 801 O O . GLN A 1 103 ? 16.546 -15.764 -25.313 1.00 76.75 103 GLN A O 1
ATOM 806 N N . GLY A 1 104 ? 18.072 -16.907 -24.138 1.00 79.69 104 GLY A N 1
ATOM 807 C CA . GLY A 1 104 ? 18.730 -17.537 -25.289 1.00 79.69 104 GLY A CA 1
ATOM 808 C C . GLY A 1 104 ? 20.257 -17.427 -25.265 1.00 79.69 104 GLY A C 1
ATOM 809 O O . GLY A 1 104 ? 20.870 -17.422 -24.205 1.00 79.69 104 GLY A O 1
ATOM 810 N N . HIS A 1 105 ? 20.874 -17.325 -26.447 1.00 70.75 105 HIS A N 1
ATOM 811 C CA . HIS A 1 105 ? 22.337 -17.281 -26.632 1.00 70.75 105 HIS A CA 1
ATOM 812 C C . HIS A 1 105 ? 22.963 -15.891 -26.380 1.00 70.75 105 HIS A C 1
ATOM 814 O O . HIS A 1 105 ? 24.103 -15.646 -26.767 1.00 70.75 105 HIS A O 1
ATOM 820 N N . GLY A 1 106 ? 22.215 -14.960 -25.782 1.00 77.44 106 GLY A N 1
ATOM 821 C CA . GLY A 1 106 ? 22.698 -13.616 -25.457 1.00 77.44 106 GLY A CA 1
ATOM 822 C C . GLY A 1 106 ? 23.418 -13.546 -24.108 1.00 77.44 106 GLY A C 1
ATOM 823 O O . GLY A 1 106 ? 23.350 -14.462 -23.290 1.00 77.44 106 GLY A O 1
ATOM 824 N N . HIS A 1 107 ? 24.073 -12.416 -23.846 1.00 80.12 107 HIS A N 1
ATOM 825 C CA . HIS A 1 107 ? 24.531 -12.071 -22.501 1.00 80.12 107 HIS A CA 1
ATOM 826 C C . HIS A 1 107 ? 23.370 -11.461 -21.714 1.00 80.12 107 HIS A C 1
ATOM 828 O O . HIS A 1 107 ? 22.590 -10.689 -22.269 1.00 80.12 107 HIS A O 1
ATOM 834 N N . GLY A 1 108 ? 23.239 -11.827 -20.436 1.00 86.81 108 GLY A N 1
ATOM 835 C CA . GLY A 1 108 ? 22.288 -11.162 -19.547 1.00 86.81 108 GLY A CA 1
ATOM 836 C C . GLY A 1 108 ? 22.620 -9.681 -19.366 1.00 86.81 108 GLY A C 1
ATOM 837 O O . GLY A 1 108 ? 23.672 -9.201 -19.796 1.00 86.81 108 GLY A O 1
ATOM 838 N N . GLU A 1 109 ? 21.726 -8.957 -18.710 1.00 88.31 109 GLU A N 1
ATOM 839 C CA . GLU A 1 109 ? 21.906 -7.533 -18.454 1.00 88.31 109 GLU A CA 1
ATOM 840 C C . GLU A 1 109 ? 21.567 -7.174 -17.010 1.00 88.31 109 GLU A C 1
ATOM 842 O O . GLU A 1 109 ? 20.705 -7.780 -16.369 1.00 88.31 109 GLU A O 1
ATOM 847 N N . TRP A 1 110 ? 22.259 -6.167 -16.482 1.00 88.31 110 TRP A N 1
ATOM 848 C CA . TRP A 1 110 ? 21.904 -5.573 -15.201 1.00 88.31 110 TRP A CA 1
ATOM 849 C C . TRP A 1 110 ? 20.725 -4.628 -15.392 1.00 88.31 110 TRP A C 1
ATOM 851 O O . TRP A 1 110 ? 20.807 -3.692 -16.183 1.00 88.31 110 TRP A O 1
ATOM 861 N N . ARG A 1 111 ? 19.661 -4.829 -14.616 1.00 85.50 111 ARG A N 1
ATOM 862 C CA . ARG A 1 111 ? 18.536 -3.899 -14.530 1.00 85.50 111 ARG A CA 1
ATOM 863 C C . ARG A 1 111 ? 18.389 -3.334 -13.128 1.00 85.50 111 ARG A C 1
ATOM 865 O O . ARG A 1 111 ? 18.674 -4.003 -12.131 1.00 85.50 111 ARG A O 1
ATOM 872 N N . LEU A 1 112 ? 17.946 -2.084 -13.066 1.00 87.00 112 LEU A N 1
ATOM 873 C CA . LEU A 1 112 ? 17.424 -1.497 -11.841 1.00 87.00 112 LEU A CA 1
ATOM 874 C C . LEU A 1 112 ? 15.957 -1.892 -11.719 1.00 87.00 112 LEU A C 1
ATOM 876 O O . LEU A 1 112 ? 15.224 -1.828 -12.698 1.00 87.00 112 LEU A O 1
ATOM 880 N N . MET A 1 113 ? 15.550 -2.290 -10.521 1.00 88.94 113 MET A N 1
ATOM 881 C CA . MET A 1 113 ? 14.162 -2.588 -10.179 1.00 88.94 113 MET A CA 1
ATOM 882 C C . MET A 1 113 ? 13.811 -1.878 -8.879 1.00 88.94 113 MET A C 1
ATOM 884 O O . MET A 1 113 ? 14.684 -1.648 -8.038 1.00 88.94 113 MET A O 1
ATOM 888 N N . ARG A 1 114 ? 12.531 -1.583 -8.668 1.00 89.75 114 ARG A N 1
ATOM 889 C CA . ARG A 1 114 ? 12.031 -1.006 -7.417 1.00 89.75 114 ARG A CA 1
ATOM 890 C C . ARG A 1 114 ? 11.116 -1.989 -6.718 1.00 89.75 114 ARG A C 1
ATOM 892 O O . ARG A 1 114 ? 10.261 -2.623 -7.327 1.00 89.75 114 ARG A O 1
ATOM 899 N N . ARG A 1 115 ? 11.298 -2.146 -5.410 1.00 92.38 115 ARG A N 1
ATOM 900 C CA . ARG A 1 115 ? 10.466 -3.042 -4.602 1.00 92.38 115 ARG A CA 1
ATOM 901 C C . ARG A 1 115 ? 10.024 -2.362 -3.320 1.00 92.38 115 ARG A C 1
ATOM 903 O O . ARG A 1 115 ? 10.808 -1.679 -2.660 1.00 92.38 115 ARG A O 1
ATOM 910 N N . ALA A 1 116 ? 8.767 -2.589 -2.966 1.00 91.69 116 ALA A N 1
ATOM 911 C CA . ALA A 1 116 ? 8.192 -2.179 -1.701 1.00 91.69 116 ALA A CA 1
ATOM 912 C C . ALA A 1 116 ? 8.423 -3.269 -0.650 1.00 91.69 116 ALA A C 1
ATOM 914 O O . ALA A 1 116 ? 7.905 -4.378 -0.743 1.00 91.69 116 ALA A O 1
ATOM 915 N N . PHE A 1 117 ? 9.212 -2.946 0.362 1.00 89.81 117 PHE A N 1
ATOM 916 C CA . PHE A 1 117 ? 9.459 -3.772 1.531 1.00 89.81 117 PHE A CA 1
ATOM 917 C C . PHE A 1 117 ? 8.417 -3.422 2.587 1.00 89.81 117 PHE A C 1
ATOM 919 O O . PHE A 1 117 ? 8.520 -2.392 3.254 1.00 89.81 117 PHE A O 1
ATOM 926 N N . LEU A 1 118 ? 7.407 -4.279 2.704 1.00 89.56 118 LEU A N 1
ATOM 927 C CA . LEU A 1 118 ? 6.350 -4.174 3.698 1.00 89.56 118 LEU A CA 1
ATOM 928 C C . LEU A 1 118 ? 6.770 -4.949 4.946 1.00 89.56 118 LEU A C 1
ATOM 930 O O . LEU A 1 118 ? 6.953 -6.164 4.890 1.00 89.56 118 LEU A O 1
ATOM 934 N N . GLU A 1 119 ? 6.915 -4.259 6.068 1.00 88.00 119 GLU A N 1
ATOM 935 C CA . GLU A 1 119 ? 7.303 -4.825 7.355 1.00 88.00 119 GLU A CA 1
ATOM 936 C C . GLU A 1 119 ? 6.158 -4.698 8.359 1.00 88.00 119 GLU A C 1
ATOM 938 O O . GLU A 1 119 ? 5.554 -3.639 8.510 1.00 88.00 119 GLU A O 1
ATOM 943 N N . ALA A 1 120 ? 5.865 -5.792 9.060 1.00 85.38 120 ALA A N 1
ATOM 944 C CA . ALA A 1 120 ? 4.820 -5.866 10.067 1.00 85.38 120 ALA A CA 1
ATOM 945 C C . ALA A 1 120 ? 5.379 -6.427 11.376 1.00 85.38 120 ALA A C 1
ATOM 947 O O . ALA A 1 120 ? 5.794 -7.586 11.458 1.00 85.38 120 ALA A O 1
ATOM 948 N N . TRP A 1 121 ? 5.323 -5.629 12.429 1.00 83.62 121 TRP A N 1
ATOM 949 C CA . TRP A 1 121 ? 5.715 -5.999 13.779 1.00 83.62 121 TRP A CA 1
ATOM 950 C C . TRP A 1 121 ? 4.468 -6.209 14.623 1.00 83.62 121 TRP A C 1
ATOM 952 O O . TRP A 1 121 ? 3.628 -5.318 14.752 1.00 83.62 121 TRP A O 1
ATOM 962 N N . GLY A 1 122 ? 4.334 -7.417 15.162 1.00 73.75 122 GLY A N 1
ATOM 963 C CA . GLY A 1 122 ? 3.232 -7.771 16.045 1.00 73.75 122 GLY A CA 1
ATOM 964 C C . GLY A 1 122 ? 3.543 -7.453 17.504 1.00 73.75 122 GLY A C 1
ATOM 965 O O . GLY A 1 122 ? 4.685 -7.175 17.873 1.00 73.75 122 GLY A O 1
ATOM 966 N N . SER A 1 123 ? 2.539 -7.584 18.368 1.00 70.69 123 SER A N 1
ATOM 967 C CA . SER A 1 123 ? 2.709 -7.406 19.821 1.00 70.69 123 SER A CA 1
ATOM 968 C C . SER A 1 123 ? 3.654 -8.437 20.455 1.00 70.69 123 SER A C 1
ATOM 970 O O . SER A 1 123 ? 4.246 -8.175 21.499 1.00 70.69 123 SER A O 1
ATOM 972 N N . ALA A 1 124 ? 3.836 -9.591 19.805 1.00 69.69 124 ALA A N 1
ATOM 973 C CA . ALA A 1 124 ? 4.765 -10.643 20.218 1.00 69.69 124 ALA A CA 1
ATOM 974 C C . ALA A 1 124 ? 6.243 -10.342 19.882 1.00 69.69 124 ALA A C 1
ATOM 976 O O . ALA A 1 124 ? 7.116 -11.137 20.217 1.00 69.69 124 ALA A O 1
ATOM 977 N N . GLY A 1 125 ? 6.543 -9.229 19.197 1.00 67.50 125 GLY A N 1
ATOM 978 C CA . GLY A 1 125 ? 7.914 -8.816 18.868 1.00 67.50 125 GLY A CA 1
ATOM 979 C C . GLY A 1 125 ? 8.583 -9.588 17.724 1.00 67.50 125 GLY A C 1
ATOM 980 O O . GLY A 1 125 ? 9.712 -9.264 17.363 1.00 67.50 125 GLY A O 1
ATOM 981 N N . VAL A 1 126 ? 7.902 -10.568 17.126 1.00 69.44 126 VAL A N 1
ATOM 982 C CA . VAL A 1 126 ? 8.307 -11.150 15.839 1.00 69.44 126 VAL A CA 1
ATOM 983 C C . VAL A 1 126 ? 7.977 -10.137 14.743 1.00 69.44 126 VAL A C 1
ATOM 985 O O . VAL A 1 126 ? 6.926 -9.502 14.797 1.00 69.44 126 VAL A O 1
ATOM 988 N N . GLY A 1 127 ? 8.893 -9.953 13.793 1.00 79.06 127 GLY A N 1
ATOM 989 C CA . GLY A 1 127 ? 8.696 -9.128 12.604 1.00 79.06 127 GLY A CA 1
ATOM 990 C C . GLY A 1 127 ? 8.444 -10.006 11.381 1.00 79.06 127 GLY A C 1
ATOM 991 O O . GLY A 1 127 ? 9.123 -11.015 11.177 1.00 79.06 127 GLY A O 1
ATOM 992 N N . ARG A 1 128 ? 7.477 -9.623 10.553 1.00 83.00 128 ARG A N 1
ATOM 993 C CA . ARG A 1 128 ? 7.205 -10.218 9.242 1.00 83.00 128 ARG A CA 1
ATOM 994 C C . ARG A 1 128 ? 7.586 -9.220 8.164 1.00 83.00 128 ARG A C 1
ATOM 996 O O . ARG A 1 128 ? 7.466 -8.016 8.369 1.00 83.00 128 ARG A O 1
ATOM 1003 N N . ARG A 1 129 ? 8.033 -9.726 7.018 1.00 87.25 129 ARG A N 1
ATOM 1004 C CA . ARG A 1 129 ? 8.411 -8.897 5.877 1.00 87.25 129 ARG A CA 1
ATOM 1005 C C . ARG A 1 129 ? 7.944 -9.532 4.580 1.00 87.25 129 ARG A C 1
ATOM 1007 O O . ARG A 1 129 ? 8.201 -10.713 4.366 1.00 87.25 129 ARG A O 1
ATOM 1014 N N . ALA A 1 130 ? 7.331 -8.729 3.725 1.00 87.44 130 ALA A N 1
ATOM 1015 C CA . ALA A 1 130 ? 7.015 -9.060 2.346 1.00 87.44 130 ALA A CA 1
ATOM 1016 C C . ALA A 1 130 ? 7.734 -8.083 1.407 1.00 87.44 130 ALA A C 1
ATOM 1018 O O . ALA A 1 130 ? 8.019 -6.943 1.775 1.00 87.44 130 ALA A O 1
ATOM 1019 N N . VAL A 1 131 ? 8.044 -8.550 0.201 1.00 90.75 131 VAL A N 1
ATOM 1020 C CA . VAL A 1 131 ? 8.608 -7.731 -0.874 1.00 90.75 131 VAL A CA 1
ATOM 1021 C C . VAL A 1 131 ? 7.585 -7.722 -1.996 1.00 90.75 131 VAL A C 1
ATOM 1023 O O . VAL A 1 131 ? 7.231 -8.787 -2.497 1.00 90.75 131 VAL A O 1
ATOM 1026 N N . LEU A 1 132 ? 7.090 -6.537 -2.335 1.00 91.50 132 LEU A N 1
ATOM 1027 C CA . LEU A 1 132 ? 5.984 -6.330 -3.259 1.00 91.50 132 LEU A CA 1
ATOM 1028 C C . LEU A 1 132 ? 6.449 -5.521 -4.472 1.00 91.50 132 LEU A C 1
ATOM 1030 O O . LEU A 1 132 ? 7.253 -4.588 -4.360 1.00 91.50 132 LEU A O 1
ATOM 1034 N N . THR A 1 133 ? 5.919 -5.879 -5.632 1.00 93.12 133 THR A N 1
ATOM 1035 C CA . THR A 1 133 ? 5.897 -5.031 -6.830 1.00 93.12 133 THR A CA 1
ATOM 1036 C C . THR A 1 133 ? 4.942 -3.849 -6.649 1.00 93.12 133 THR A C 1
ATOM 1038 O O . THR A 1 133 ? 4.152 -3.800 -5.701 1.00 93.12 133 THR A O 1
ATOM 1041 N N . SER A 1 134 ? 4.985 -2.888 -7.573 1.00 92.31 134 SER A N 1
ATOM 1042 C CA . SER A 1 134 ? 4.019 -1.787 -7.609 1.00 92.31 134 SER A CA 1
ATOM 1043 C C . SER A 1 134 ? 2.585 -2.297 -7.765 1.00 92.31 134 SER A C 1
ATOM 1045 O O . SER A 1 134 ? 1.690 -1.823 -7.065 1.00 92.31 134 SER A O 1
ATOM 1047 N N . GLY A 1 135 ? 2.362 -3.302 -8.621 1.00 91.06 135 GLY A N 1
ATOM 1048 C CA . GLY A 1 135 ? 1.039 -3.892 -8.822 1.00 91.06 135 GLY A CA 1
ATOM 1049 C C . GLY A 1 135 ? 0.505 -4.558 -7.556 1.00 91.06 135 GLY A C 1
ATOM 1050 O O . GLY A 1 135 ? -0.619 -4.282 -7.142 1.00 91.06 135 GLY A O 1
ATOM 1051 N N . GLU A 1 136 ? 1.333 -5.371 -6.896 1.00 92.81 136 GLU A N 1
ATOM 1052 C CA . GLU A 1 136 ? 0.962 -6.050 -5.648 1.00 92.81 136 GLU A CA 1
ATOM 1053 C C . GLU A 1 136 ? 0.699 -5.063 -4.503 1.00 92.81 136 GLU A C 1
ATOM 1055 O O . GLU A 1 136 ? -0.272 -5.226 -3.766 1.00 92.81 136 GLU A O 1
ATOM 1060 N N . LEU A 1 137 ? 1.530 -4.022 -4.355 1.00 91.94 137 LEU A N 1
ATOM 1061 C CA . LEU A 1 137 ? 1.291 -2.986 -3.350 1.00 91.94 137 LEU A CA 1
ATOM 1062 C C . LEU A 1 137 ? 0.007 -2.201 -3.657 1.00 91.94 137 LEU A C 1
ATOM 1064 O O . LEU A 1 137 ? -0.760 -1.913 -2.742 1.00 91.94 137 LEU A O 1
ATOM 1068 N N . GLY A 1 138 ? -0.234 -1.861 -4.925 1.00 90.19 138 GLY A N 1
ATOM 1069 C CA . GLY A 1 138 ? -1.443 -1.162 -5.356 1.00 90.19 138 GLY A CA 1
ATOM 1070 C C . GLY A 1 138 ? -2.710 -1.950 -5.028 1.00 90.19 138 GLY A C 1
ATOM 1071 O O . GLY A 1 138 ? -3.622 -1.391 -4.423 1.00 90.19 138 GLY A O 1
ATOM 1072 N N . ALA A 1 139 ? -2.728 -3.247 -5.348 1.00 89.31 139 ALA A N 1
ATOM 1073 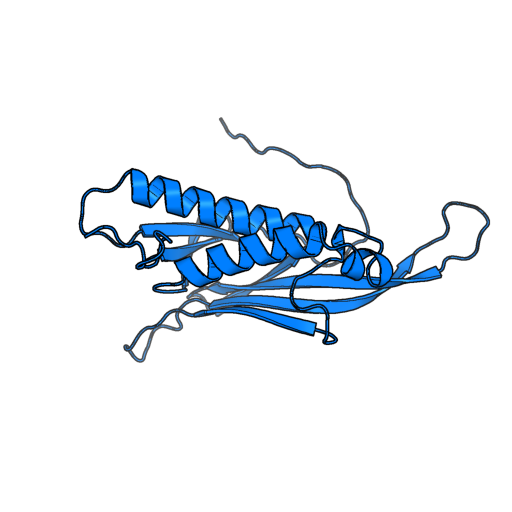C CA . ALA A 1 139 ? -3.830 -4.146 -5.006 1.00 89.31 139 ALA A CA 1
ATOM 1074 C C . ALA A 1 139 ? -4.042 -4.226 -3.487 1.00 89.31 139 ALA A C 1
ATOM 1076 O O . ALA A 1 139 ? -5.141 -3.976 -3.007 1.00 89.31 139 ALA A O 1
ATOM 1077 N N . PHE A 1 140 ? -2.971 -4.447 -2.717 1.00 88.25 140 PHE A N 1
ATOM 1078 C CA . PHE A 1 140 ? -3.044 -4.501 -1.255 1.00 88.25 140 PHE A CA 1
ATOM 1079 C C . PHE A 1 140 ? -3.662 -3.236 -0.640 1.00 88.25 140 PHE A C 1
ATOM 1081 O O . PHE A 1 140 ? -4.501 -3.320 0.255 1.00 88.25 140 PHE A O 1
ATOM 1088 N N . VAL A 1 141 ? -3.249 -2.049 -1.094 1.00 88.25 141 VAL A N 1
ATOM 1089 C CA . VAL A 1 141 ? -3.774 -0.786 -0.554 1.00 88.25 141 VAL A CA 1
ATOM 1090 C C . VAL A 1 141 ? -5.216 -0.548 -1.009 1.00 88.25 141 VAL A C 1
ATOM 1092 O O . VAL A 1 141 ? -6.014 -0.058 -0.212 1.00 88.25 141 VAL A O 1
ATOM 1095 N N . ALA A 1 142 ? -5.566 -0.901 -2.249 1.00 86.00 142 ALA A N 1
ATOM 1096 C CA . ALA A 1 142 ? -6.935 -0.798 -2.749 1.00 86.00 142 ALA A CA 1
ATOM 1097 C C . ALA A 1 142 ? -7.898 -1.680 -1.938 1.00 86.00 142 ALA A C 1
ATOM 1099 O O . ALA A 1 142 ? -8.912 -1.171 -1.464 1.00 86.00 142 ALA A O 1
ATOM 1100 N N . ASP A 1 143 ? -7.526 -2.935 -1.675 1.00 85.94 143 ASP A N 1
ATOM 1101 C CA . ASP A 1 143 ? -8.313 -3.867 -0.859 1.00 85.94 143 ASP A CA 1
ATOM 1102 C C . ASP A 1 143 ? -8.544 -3.321 0.561 1.00 85.94 143 ASP A C 1
ATOM 1104 O O . ASP A 1 143 ? -9.648 -3.403 1.103 1.00 85.94 143 ASP A O 1
ATOM 1108 N N . LEU A 1 144 ? -7.517 -2.707 1.170 1.00 83.38 144 LEU A N 1
ATOM 1109 C CA . LEU A 1 144 ? -7.648 -2.069 2.486 1.00 83.38 144 LEU A CA 1
ATOM 1110 C C . LEU A 1 144 ? -8.620 -0.885 2.469 1.00 83.38 144 LEU A C 1
ATOM 1112 O O . LEU A 1 144 ? -9.370 -0.698 3.429 1.00 83.38 144 LEU A O 1
ATOM 1116 N N . VAL A 1 145 ? -8.584 -0.061 1.419 1.00 83.06 145 VAL A N 1
ATOM 1117 C CA . VAL A 1 145 ? -9.497 1.080 1.270 1.00 83.06 145 VAL A CA 1
ATOM 1118 C C . VAL A 1 145 ? -10.925 0.585 1.060 1.00 83.06 145 VAL A C 1
ATOM 1120 O O . VAL A 1 145 ? -11.824 1.053 1.755 1.00 83.06 145 VAL A O 1
ATOM 1123 N N . GLU A 1 146 ? -11.128 -0.396 0.182 1.00 82.88 146 GLU A N 1
ATOM 1124 C CA . GLU A 1 146 ? -12.443 -0.977 -0.085 1.00 82.88 146 GLU A CA 1
ATOM 1125 C C . GLU A 1 146 ? -13.042 -1.615 1.178 1.00 82.88 146 GLU A C 1
ATOM 1127 O O . GLU A 1 146 ? -14.180 -1.311 1.545 1.00 82.88 146 GLU A O 1
ATOM 1132 N N . GLU A 1 147 ? -12.275 -2.434 1.909 1.00 81.56 147 GLU A N 1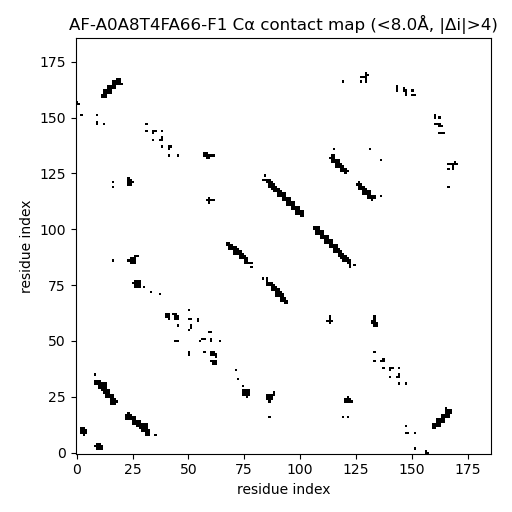
ATOM 1133 C CA . GLU A 1 147 ? -12.742 -3.023 3.169 1.00 81.56 147 GLU A CA 1
ATOM 1134 C C . GLU A 1 147 ? -13.128 -1.929 4.175 1.00 81.56 147 GLU A C 1
ATOM 1136 O O . GLU A 1 147 ? -14.128 -2.046 4.896 1.00 81.56 147 GLU A O 1
ATOM 1141 N N . ALA A 1 148 ? -12.358 -0.843 4.229 1.00 76.38 148 ALA A N 1
ATOM 1142 C CA . ALA A 1 148 ? -12.661 0.264 5.114 1.00 76.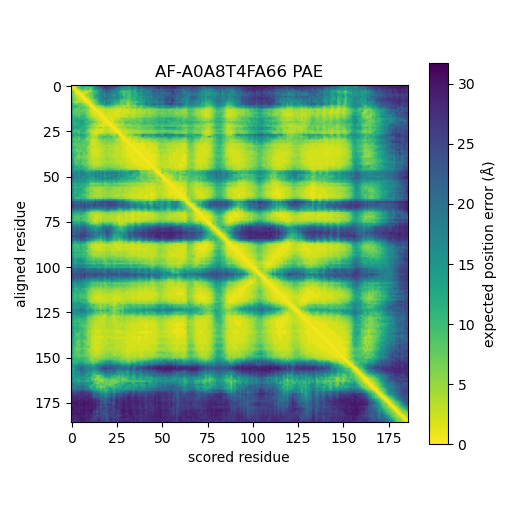38 148 ALA A CA 1
ATOM 1143 C C . ALA A 1 148 ? -13.955 0.991 4.730 1.00 76.38 148 ALA A C 1
ATOM 1145 O O . ALA A 1 148 ? -14.770 1.297 5.604 1.00 76.38 148 ALA A O 1
ATOM 1146 N N . GLU A 1 149 ? -14.173 1.237 3.439 1.00 76.12 149 GLU A N 1
ATOM 1147 C CA . GLU A 1 149 ? -15.397 1.848 2.926 1.00 76.12 149 GLU A CA 1
ATOM 1148 C C . GLU A 1 149 ? -16.623 0.973 3.189 1.00 76.12 149 GLU A C 1
ATOM 1150 O O . GLU A 1 149 ? -17.628 1.478 3.698 1.00 76.12 149 GLU A O 1
ATOM 1155 N N . GLN A 1 150 ? -16.526 -0.337 2.944 1.00 76.88 150 GLN A N 1
ATOM 1156 C CA . GLN A 1 150 ? -17.597 -1.296 3.226 1.00 76.88 150 GLN A CA 1
ATOM 1157 C C . GLN A 1 150 ? -17.964 -1.304 4.717 1.00 76.88 150 GLN A C 1
ATOM 1159 O O . GLN A 1 150 ? -19.140 -1.219 5.080 1.00 76.88 150 GLN A O 1
ATOM 1164 N N . ARG A 1 151 ? -16.968 -1.343 5.613 1.00 72.62 151 ARG A N 1
ATOM 1165 C CA . ARG A 1 151 ? -17.211 -1.347 7.066 1.00 72.62 151 ARG A CA 1
ATOM 1166 C C . ARG A 1 151 ? -17.774 -0.029 7.583 1.00 72.62 151 ARG A C 1
ATOM 1168 O O . ARG A 1 151 ? -18.551 -0.043 8.535 1.00 72.62 151 ARG A O 1
ATOM 1175 N N . LEU A 1 152 ? -17.402 1.097 6.982 1.00 67.38 152 LEU A N 1
ATOM 1176 C CA . LEU A 1 152 ? -17.970 2.400 7.328 1.00 67.38 152 LEU A CA 1
ATOM 1177 C C . LEU A 1 152 ? -19.384 2.582 6.769 1.00 67.38 152 LEU A C 1
ATOM 1179 O O . LEU A 1 152 ? -20.206 3.209 7.430 1.00 67.38 152 LEU A O 1
ATOM 1183 N N . GLY A 1 153 ? -19.683 2.018 5.596 1.00 63.16 153 GLY A N 1
ATOM 1184 C CA . GLY A 1 153 ? -21.030 2.004 5.020 1.00 63.16 153 GLY A CA 1
ATOM 1185 C C . GLY A 1 153 ? -22.007 1.104 5.782 1.00 63.16 153 GLY A C 1
ATOM 1186 O O . GLY A 1 153 ? -23.194 1.408 5.848 1.00 63.16 153 GLY A O 1
ATOM 1187 N N . ALA A 1 154 ? -21.511 0.031 6.404 1.00 61.34 154 ALA A N 1
ATOM 1188 C CA . ALA A 1 154 ? -22.314 -0.913 7.182 1.00 61.34 154 ALA A CA 1
ATOM 1189 C C . ALA A 1 154 ? -22.572 -0.488 8.645 1.00 61.34 154 ALA A C 1
ATOM 1191 O O . ALA A 1 154 ? -23.350 -1.143 9.340 1.00 61.34 154 ALA A O 1
ATOM 1192 N N . ARG A 1 155 ? -21.918 0.570 9.150 1.00 54.94 155 ARG A N 1
ATOM 1193 C CA . ARG A 1 155 ? -21.988 0.967 10.568 1.00 54.94 155 ARG A CA 1
ATOM 1194 C C . ARG A 1 155 ? -22.957 2.114 10.840 1.00 54.94 155 ARG A C 1
ATOM 1196 O O . ARG A 1 155 ? -22.917 3.157 10.193 1.00 54.94 155 ARG A O 1
ATOM 1203 N N . TYR A 1 156 ? -23.753 1.948 11.899 1.00 42.69 156 TYR A N 1
ATOM 1204 C CA . TYR A 1 156 ? -24.437 3.047 12.578 1.00 42.69 156 TYR A CA 1
ATOM 1205 C C . TYR A 1 156 ? -23.430 3.918 13.350 1.00 42.69 156 TYR A C 1
ATOM 1207 O O . TYR A 1 156 ? -22.374 3.466 13.789 1.00 42.69 156 TYR A O 1
ATOM 1215 N N . VAL A 1 157 ? -23.775 5.198 13.481 1.00 42.56 157 VAL A N 1
ATOM 1216 C CA . VAL A 1 157 ? -22.985 6.286 14.074 1.00 42.56 157 VAL A CA 1
ATOM 1217 C C . VAL A 1 157 ? -22.309 5.884 15.400 1.00 42.56 157 VAL A C 1
ATOM 1219 O O . VAL A 1 157 ? -23.008 5.655 16.381 1.00 42.56 157 VAL A O 1
ATOM 1222 N N . GLY A 1 158 ? -20.966 5.892 15.457 1.00 39.81 158 GLY A N 1
ATOM 1223 C CA . GLY A 1 158 ? -20.212 5.952 16.724 1.00 39.81 158 GLY A CA 1
ATOM 1224 C C . GLY A 1 158 ? -19.056 4.963 16.952 1.00 39.81 158 GLY A C 1
ATOM 1225 O O . GLY A 1 158 ? -18.358 5.122 17.948 1.00 39.81 158 GLY A O 1
ATOM 1226 N N . GLU A 1 159 ? -18.801 3.981 16.079 1.00 43.38 159 GLU A N 1
ATOM 1227 C CA . GLU A 1 159 ? -17.725 2.990 16.298 1.00 43.38 159 GLU A CA 1
ATOM 1228 C C . GLU A 1 159 ? -16.562 3.099 15.290 1.00 43.38 159 GLU A C 1
ATOM 1230 O O . GLU A 1 159 ? -16.774 3.001 14.078 1.00 43.38 159 GLU A O 1
ATOM 1235 N N . SER A 1 160 ? -15.311 3.177 15.776 1.00 49.84 160 SER A N 1
ATOM 1236 C CA . SER A 1 160 ? -14.089 3.133 14.944 1.00 49.84 160 SER A CA 1
ATOM 1237 C C . SER A 1 160 ? -13.916 1.788 14.237 1.00 49.84 160 SER A C 1
ATOM 1239 O O . SER A 1 160 ? -13.939 0.733 14.885 1.00 49.84 160 SER A O 1
ATOM 1241 N N . ALA A 1 161 ? -13.767 1.800 12.909 1.00 52.69 161 ALA A N 1
ATOM 1242 C CA . ALA A 1 161 ? -13.680 0.590 12.093 1.00 52.69 161 ALA A CA 1
ATOM 1243 C C . ALA A 1 161 ? -12.289 -0.048 12.190 1.00 52.69 161 ALA A C 1
ATOM 1245 O O . ALA A 1 161 ? -11.278 0.569 11.859 1.00 52.69 161 ALA A O 1
ATOM 1246 N N . ALA A 1 162 ? -12.257 -1.305 12.638 1.00 55.16 162 ALA A N 1
ATOM 1247 C CA . ALA A 1 162 ? -11.107 -2.179 12.459 1.00 55.16 162 ALA A CA 1
ATOM 1248 C C . ALA A 1 162 ? -11.086 -2.665 11.003 1.00 55.16 162 ALA A C 1
ATOM 1250 O O . ALA A 1 162 ? -12.118 -3.138 10.540 1.00 55.16 162 ALA A O 1
ATOM 1251 N N . VAL A 1 163 ? -9.961 -2.587 10.298 1.00 56.94 163 VAL A N 1
ATOM 1252 C CA . VAL A 1 163 ? -9.779 -3.113 8.924 1.00 56.94 163 VAL A CA 1
ATOM 1253 C C . VAL A 1 163 ? -8.658 -4.146 8.940 1.00 56.94 163 VAL A C 1
ATOM 1255 O O . VAL A 1 163 ? -7.709 -3.979 9.703 1.00 56.94 163 VAL A O 1
ATOM 1258 N N . ARG A 1 164 ? -8.756 -5.242 8.183 1.00 63.22 164 ARG A N 1
ATOM 1259 C CA . ARG A 1 164 ? -7.822 -6.367 8.314 1.00 63.22 164 ARG A CA 1
ATOM 1260 C C . ARG A 1 164 ? -6.680 -6.241 7.314 1.00 63.22 164 ARG A C 1
ATOM 1262 O O . ARG A 1 164 ? -6.857 -6.455 6.127 1.00 63.22 164 ARG A O 1
ATOM 1269 N N . ALA A 1 165 ? -5.468 -6.029 7.811 1.00 57.88 165 ALA A N 1
ATOM 1270 C CA . ALA A 1 165 ? -4.272 -6.219 7.000 1.00 57.88 165 ALA A CA 1
ATOM 1271 C C . ALA A 1 165 ? -3.779 -7.661 7.163 1.00 57.88 165 ALA A C 1
ATOM 1273 O O . ALA A 1 165 ? -3.390 -8.078 8.261 1.00 57.88 165 ALA A O 1
ATOM 1274 N N . VAL A 1 166 ? -3.814 -8.436 6.079 1.00 58.09 166 VAL A N 1
ATOM 1275 C CA . VAL A 1 166 ? -3.294 -9.807 6.061 1.00 58.09 166 VAL A CA 1
ATOM 1276 C C . VAL A 1 166 ? -1.827 -9.768 5.658 1.00 58.09 166 VAL A C 1
ATOM 1278 O O . VAL A 1 166 ? -1.483 -9.397 4.541 1.00 58.09 166 VAL A O 1
ATOM 1281 N N . CYS A 1 167 ? -0.952 -10.170 6.575 1.00 50.31 167 CYS A N 1
ATOM 1282 C CA . CYS A 1 167 ? 0.453 -10.385 6.270 1.00 50.31 167 CYS A CA 1
ATOM 1283 C C . CYS A 1 167 ? 0.640 -11.861 5.919 1.00 50.31 167 CYS A C 1
ATOM 1285 O O . CYS A 1 167 ? 0.643 -12.713 6.806 1.00 50.31 167 CYS A O 1
ATOM 1287 N N . THR A 1 168 ? 0.785 -12.170 4.634 1.00 46.03 168 THR A N 1
ATOM 1288 C CA . THR A 1 168 ? 1.192 -13.506 4.190 1.00 46.03 168 THR A CA 1
ATOM 1289 C C . THR A 1 168 ? 2.712 -13.593 4.147 1.00 46.03 168 THR A C 1
ATOM 1291 O O . THR A 1 168 ? 3.381 -12.696 3.629 1.00 46.03 168 THR A O 1
ATOM 1294 N N . GLU A 1 169 ? 3.275 -14.678 4.673 1.00 40.88 169 GLU A N 1
ATOM 1295 C CA . GLU A 1 169 ? 4.699 -14.981 4.543 1.00 40.88 169 GLU A CA 1
ATOM 1296 C C . GLU A 1 169 ? 5.004 -15.368 3.087 1.00 40.88 169 GLU A C 1
ATOM 1298 O O . GLU A 1 169 ? 4.924 -16.532 2.710 1.00 40.88 169 GLU A O 1
ATOM 1303 N N . LYS A 1 170 ? 5.327 -14.384 2.237 1.00 43.00 170 LYS A N 1
ATOM 1304 C CA . LYS A 1 170 ? 5.884 -14.660 0.907 1.00 43.00 170 LYS A CA 1
ATOM 1305 C C . LYS A 1 170 ? 7.387 -14.871 1.090 1.00 43.00 170 LYS A C 1
ATOM 1307 O O . LYS A 1 170 ? 8.117 -13.954 1.469 1.00 43.00 170 LYS A O 1
ATOM 1312 N N . GLN A 1 171 ? 7.809 -16.124 0.948 1.00 33.00 171 GLN A N 1
ATOM 1313 C CA . GLN A 1 171 ? 9.139 -16.614 1.299 1.00 33.00 171 GLN A CA 1
ATOM 1314 C C . GLN A 1 171 ? 10.273 -15.783 0.675 1.00 33.00 171 GLN A C 1
ATOM 1316 O O . GLN A 1 171 ? 10.216 -15.345 -0.472 1.00 33.00 171 GLN A O 1
ATOM 1321 N N . ARG A 1 172 ? 11.322 -15.587 1.485 1.00 34.34 172 ARG A N 1
ATOM 1322 C CA . ARG A 1 172 ? 12.594 -14.931 1.157 1.00 34.34 172 ARG A CA 1
ATOM 1323 C C . ARG A 1 172 ? 13.169 -15.459 -0.162 1.00 34.34 172 ARG A C 1
ATOM 1325 O O . ARG A 1 172 ? 13.488 -16.636 -0.235 1.00 34.34 172 ARG A O 1
ATOM 1332 N N . ASN A 1 173 ? 13.410 -14.555 -1.112 1.00 29.11 173 ASN A N 1
ATOM 1333 C CA . ASN A 1 173 ? 14.338 -14.711 -2.237 1.00 29.11 173 ASN A CA 1
ATOM 1334 C C . ASN A 1 173 ? 14.277 -16.054 -2.984 1.00 29.11 173 ASN A C 1
ATOM 1336 O O . ASN A 1 173 ? 15.050 -16.966 -2.696 1.00 29.11 173 ASN A O 1
ATOM 1340 N N . SER A 1 174 ? 13.493 -16.116 -4.056 1.00 28.75 174 SER A N 1
ATOM 1341 C CA . SER A 1 174 ? 13.930 -16.792 -5.282 1.00 28.75 174 SER A CA 1
ATOM 1342 C C . SER A 1 174 ? 13.207 -16.207 -6.488 1.00 28.75 174 SER A C 1
ATOM 1344 O O . SER A 1 174 ? 12.015 -15.920 -6.439 1.00 28.75 174 SER A O 1
ATOM 1346 N N . ASN A 1 175 ? 13.990 -15.959 -7.535 1.00 29.53 175 ASN A N 1
ATOM 1347 C CA . ASN A 1 175 ? 13.536 -15.553 -8.857 1.00 29.53 175 ASN A CA 1
ATOM 1348 C C . ASN A 1 175 ? 12.453 -16.505 -9.369 1.00 29.53 175 ASN A C 1
ATOM 1350 O O . ASN A 1 175 ? 12.665 -17.714 -9.314 1.00 29.53 175 ASN A O 1
ATOM 1354 N N . LEU A 1 176 ? 11.385 -15.933 -9.942 1.00 34.69 176 LEU A N 1
ATOM 1355 C CA . LEU A 1 176 ? 10.208 -16.627 -10.483 1.00 34.69 176 LEU A CA 1
ATOM 1356 C C . LEU A 1 176 ? 9.470 -17.437 -9.392 1.00 34.69 176 LEU A C 1
ATOM 1358 O O . LEU A 1 176 ? 10.056 -18.044 -8.509 1.00 34.69 176 LEU A O 1
ATOM 1362 N N . ILE A 1 177 ? 8.145 -17.443 -9.359 1.00 31.86 177 ILE A N 1
ATOM 1363 C CA . ILE A 1 177 ? 7.379 -18.475 -10.054 1.00 31.86 177 ILE A CA 1
ATOM 1364 C C . ILE A 1 177 ? 5.887 -18.118 -9.957 1.00 31.86 177 ILE A C 1
ATOM 1366 O O . ILE A 1 177 ? 5.421 -17.551 -8.969 1.00 31.86 177 ILE A O 1
ATOM 1370 N N . HIS A 1 178 ? 5.211 -18.457 -11.054 1.00 30.83 178 HIS A N 1
ATOM 1371 C CA . HIS A 1 178 ? 3.799 -18.761 -11.260 1.00 30.83 178 HIS A CA 1
ATOM 1372 C C . HIS A 1 178 ? 2.985 -19.198 -10.025 1.00 30.83 178 HIS A C 1
ATOM 1374 O O . HIS A 1 178 ? 3.512 -19.721 -9.057 1.00 30.83 178 HIS A O 1
ATOM 1380 N N . GLU A 1 179 ? 1.662 -19.089 -10.166 1.00 26.42 179 GLU A N 1
ATOM 1381 C CA . GLU A 1 179 ? 0.607 -19.624 -9.285 1.00 26.42 179 GLU A CA 1
ATOM 1382 C C . GLU A 1 179 ? 0.003 -18.625 -8.286 1.00 26.42 179 GLU A C 1
ATOM 1384 O O . GLU A 1 179 ? 0.292 -18.585 -7.092 1.00 26.42 179 GLU A O 1
ATOM 1389 N N . ALA A 1 180 ? -0.966 -17.863 -8.802 1.00 27.56 180 ALA A N 1
ATOM 1390 C CA . ALA A 1 180 ? -2.116 -17.444 -8.017 1.00 27.56 180 ALA A CA 1
ATOM 1391 C C . ALA A 1 180 ? -2.966 -18.691 -7.705 1.00 27.56 180 ALA A C 1
ATOM 1393 O O . ALA A 1 180 ? -3.701 -19.185 -8.559 1.00 27.56 180 ALA A O 1
ATOM 1394 N N . GLY A 1 181 ? -2.833 -19.224 -6.492 1.00 24.47 181 GLY A N 1
ATOM 1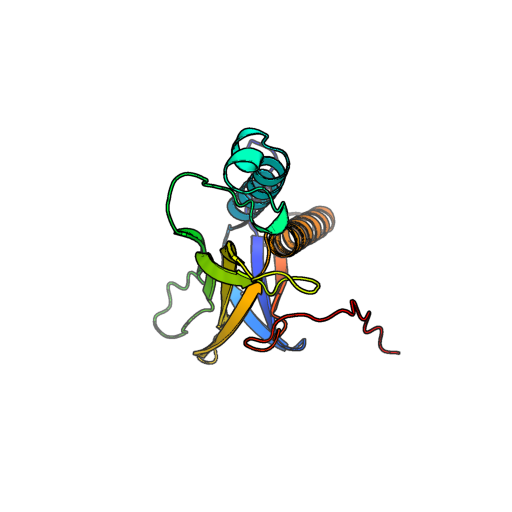395 C CA . GLY A 1 181 ? -3.682 -20.289 -5.967 1.00 24.47 181 GLY A CA 1
ATOM 1396 C C . GLY A 1 181 ? -4.712 -19.729 -4.991 1.00 24.47 181 GLY A C 1
ATOM 1397 O O . GLY A 1 181 ? -4.361 -19.271 -3.906 1.00 24.47 181 GLY A O 1
ATOM 1398 N N . ILE A 1 182 ? -5.991 -19.784 -5.367 1.00 27.73 182 ILE A N 1
ATOM 1399 C CA . ILE A 1 182 ? -7.125 -19.535 -4.471 1.00 27.73 182 ILE A CA 1
ATOM 1400 C C . ILE A 1 182 ? -7.200 -20.697 -3.477 1.00 27.73 182 ILE A C 1
ATOM 1402 O O . ILE A 1 182 ? -7.550 -21.815 -3.847 1.00 27.73 182 ILE A O 1
ATOM 1406 N N . ALA A 1 183 ? -6.917 -20.435 -2.202 1.00 23.16 183 ALA A N 1
ATOM 1407 C CA . ALA A 1 183 ? -7.271 -21.348 -1.123 1.00 23.16 183 ALA A CA 1
ATOM 1408 C C . ALA A 1 183 ? -8.685 -21.014 -0.624 1.00 23.16 183 ALA A C 1
ATOM 1410 O O . ALA A 1 183 ? -8.862 -20.324 0.378 1.00 23.16 183 ALA A O 1
ATOM 1411 N N . MET A 1 184 ? -9.702 -21.518 -1.327 1.00 26.47 184 MET A N 1
ATOM 1412 C CA . MET A 1 184 ? -10.977 -21.825 -0.679 1.00 26.47 184 MET A CA 1
ATOM 1413 C C . MET A 1 184 ? -10.760 -23.077 0.174 1.00 26.47 184 MET A C 1
ATOM 1415 O O . MET A 1 184 ? -10.170 -24.055 -0.288 1.00 26.47 184 MET A O 1
ATOM 1419 N N . ARG A 1 185 ? -11.226 -23.056 1.421 1.00 26.14 185 ARG A N 1
ATOM 1420 C CA . ARG A 1 185 ? -11.367 -24.267 2.233 1.00 26.14 185 ARG A CA 1
ATOM 1421 C C . ARG A 1 185 ? -12.850 -24.514 2.542 1.00 26.14 185 ARG A C 1
ATOM 1423 O O . ARG A 1 185 ? -13.589 -23.533 2.600 1.00 26.14 185 ARG A O 1
ATOM 1430 N N . PRO A 1 186 ? -13.240 -25.799 2.660 1.00 39.56 186 PRO A N 1
ATOM 1431 C CA . PRO A 1 186 ? -14.626 -26.258 2.762 1.00 39.56 186 PRO A CA 1
ATOM 1432 C C . PRO A 1 186 ? -15.321 -25.826 4.054 1.00 39.56 186 PRO A C 1
ATOM 1434 O O . PRO A 1 186 ? -14.608 -25.564 5.052 1.00 39.56 186 PRO A O 1
#

Foldseek 3Di:
DQCAPPVRWNFQEKEFEDEPNHTFFIWAGRCRVLLVVQLVQLVCQLVDPVNCVVPVDSQQRHGPPPDQKDKSDKIFDDDPDPDFRGKIKTKMKHWDWDWDCDPPPDHTDIDIGIWIWIWIAGSVRDIAIDIGTSVRVSVQSVQQNVQSVVQSVPDDPDDRDYTYRYRYRPDPDDPDDDDPDDDDDD

Mean predicted aligned error: 11.8 Å

Radius of gyration: 18.45 Å; Cα contacts (8 Å, |Δi|>4): 338; chains: 1; bounding box: 49×44×56 Å